Protein AF-A0A8T8HYK8-F1 (afdb_monomer)

Mean predicted aligned error: 5.18 Å

Foldseek 3Di:
DPDPVVVVVVVVVQQEWEWEAEVPAIDTDQEGEAAKHKYKWEYPDQLWGQKWKKDFDPPADPVNLLVLCLLCLDPDPVSNVSSLLCNQVGIFTQKGKGAGHVQIKMKIGGGDFDKMKIWTSSCSNVVPPDTYMGIYGYDDDHDDDDDDFQKEWEWEQDVPPGTDIDIDGDHFAQTKYKYAYAYPSGWDWFWAFFFDQPDDPVNQVVLVVVCPPVNDHDPDDDRGPDPDIIIMGTGHHGHMMIMNTRDDPHD

Radius of gyration: 18.68 Å; Cα contacts (8 Å, |Δi|>4): 593; chains: 1; bounding box: 62×42×44 Å

Nearest PDB structures (foldseek):
  1ov8-assembly1_A  TM=5.605E-01  e=3.471E-04  Chloroflexus aurantiacus
  4bxs-assembly1_V  TM=2.497E-01  e=7.154E-04  Pseudonaja textilis
  8ty1-assembly1_A  TM=2.427E-01  e=7.154E-04  Sus scrofa
  9bd5-assembly1_B  TM=2.314E-01  e=6.736E-04  Bacillus paralicheniformis ATCC 9945a
  2rdh-assembly1_A  TM=2.062E-01  e=2.303E+00  Staphylococcus aureus

pLDDT: mean 92.0, std 11.09, range [45.81, 98.81]

Solvent-accessible surface area (backbone atoms only — not comparable to full-atom values): 13287 Å² total; per-residue (Å²): 142,84,66,66,68,62,52,54,54,54,56,53,55,57,31,48,43,60,33,37,32,41,85,90,40,53,49,58,70,58,61,42,55,12,15,38,30,37,37,42,37,32,20,76,26,87,75,40,21,34,41,31,38,33,34,64,37,93,93,52,49,70,67,60,50,51,60,30,51,44,24,62,68,48,90,47,68,68,46,24,54,52,13,53,52,45,43,63,73,40,35,45,36,52,11,33,27,26,26,37,63,92,34,51,20,29,28,36,40,80,40,65,62,46,67,32,38,39,31,37,55,38,28,49,75,71,65,46,92,72,52,38,56,43,67,34,41,27,35,74,71,71,45,73,73,78,77,81,50,45,11,37,42,34,39,31,67,40,91,98,70,43,81,43,77,46,80,43,80,54,74,44,58,79,40,36,33,28,41,35,27,65,27,81,96,44,68,49,63,48,80,46,62,45,42,30,93,84,63,45,73,66,56,52,50,60,55,59,60,59,29,68,93,78,75,51,79,65,90,62,85,70,71,44,64,47,98,71,64,34,25,36,38,49,20,24,51,77,34,60,32,38,26,28,36,56,51,70,83,80,83

Structure (mmCIF, N/CA/C/O backbone):
data_AF-A0A8T8HYK8-F1
#
_entry.id   AF-A0A8T8HYK8-F1
#
loop_
_atom_site.group_PDB
_atom_site.id
_atom_site.type_symbol
_atom_site.label_atom_id
_atom_site.label_alt_id
_atom_site.label_comp_id
_atom_site.label_asym_id
_atom_site.label_entity_id
_atom_site.label_seq_id
_atom_site.pdbx_PDB_ins_code
_atom_site.Cartn_x
_atom_site.Cartn_y
_atom_site.Cartn_z
_atom_site.occupancy
_atom_site.B_iso_or_equiv
_atom_site.auth_seq_id
_atom_site.auth_comp_id
_atom_site.auth_asym_id
_atom_site.auth_atom_id
_atom_site.pdbx_PDB_model_num
ATOM 1 N N . MET A 1 1 ? -37.884 15.448 -13.418 1.00 47.34 1 MET A N 1
ATOM 2 C CA . MET A 1 1 ? -36.558 14.841 -13.660 1.00 47.34 1 MET A CA 1
ATOM 3 C C . MET A 1 1 ? -35.493 15.766 -13.073 1.00 47.34 1 MET A C 1
ATOM 5 O O . MET A 1 1 ? -35.108 16.689 -13.764 1.00 47.34 1 MET A O 1
ATOM 9 N N . SER A 1 2 ? -35.117 15.622 -11.792 1.00 53.56 2 SER A N 1
ATOM 10 C CA . SER A 1 2 ? -33.970 16.347 -11.180 1.00 53.56 2 SER A CA 1
ATOM 11 C C . SER A 1 2 ? -33.616 15.850 -9.757 1.00 53.56 2 SER A C 1
ATOM 13 O O . SER A 1 2 ? -33.128 16.623 -8.942 1.00 53.56 2 SER A O 1
ATOM 15 N N . ALA A 1 3 ? -33.912 14.588 -9.419 1.00 47.41 3 ALA A N 1
ATOM 16 C CA . ALA A 1 3 ? -33.644 14.024 -8.082 1.00 47.41 3 ALA A CA 1
ATOM 17 C C . ALA A 1 3 ? -32.651 12.843 -8.098 1.00 47.41 3 ALA A C 1
ATOM 19 O O . ALA A 1 3 ? -32.174 12.432 -7.048 1.00 47.41 3 ALA A O 1
ATOM 20 N N . ALA A 1 4 ? -32.334 12.296 -9.280 1.00 45.81 4 ALA A N 1
ATOM 21 C CA . ALA A 1 4 ? -31.384 11.191 -9.419 1.00 45.81 4 ALA A CA 1
ATOM 22 C C . ALA A 1 4 ? -29.924 11.678 -9.359 1.00 45.81 4 ALA A C 1
ATOM 24 O O . ALA A 1 4 ? -29.101 11.059 -8.696 1.00 45.81 4 ALA A O 1
ATOM 25 N N . THR A 1 5 ? -29.632 12.838 -9.957 1.00 48.19 5 THR A N 1
ATOM 26 C CA . THR A 1 5 ? -28.277 13.405 -10.030 1.00 48.19 5 THR A CA 1
ATOM 27 C C . THR A 1 5 ? -27.735 13.816 -8.658 1.00 48.19 5 THR A C 1
ATOM 29 O O . THR A 1 5 ? -26.575 13.564 -8.358 1.00 48.19 5 THR A O 1
ATOM 32 N N . SER A 1 6 ? -28.584 14.364 -7.781 1.00 51.12 6 SER A N 1
ATOM 33 C CA . SER A 1 6 ? -28.169 14.781 -6.436 1.00 51.12 6 SER A CA 1
ATOM 34 C C . SER A 1 6 ? -27.900 13.601 -5.503 1.00 51.12 6 SER A C 1
ATOM 36 O O . SER A 1 6 ? -27.037 13.703 -4.647 1.00 51.12 6 SER A O 1
ATOM 38 N N . ALA A 1 7 ? -28.613 12.479 -5.657 1.00 49.31 7 ALA A N 1
ATOM 39 C CA . ALA A 1 7 ? -28.425 11.296 -4.817 1.00 49.31 7 ALA A CA 1
ATOM 40 C C . ALA A 1 7 ? -27.180 10.483 -5.216 1.00 49.31 7 ALA A C 1
ATOM 42 O O . ALA A 1 7 ? -26.518 9.926 -4.345 1.00 49.31 7 ALA A O 1
ATOM 43 N N . GLU A 1 8 ? -26.831 10.424 -6.506 1.00 46.53 8 GLU A N 1
ATOM 44 C CA . GLU A 1 8 ? -25.581 9.795 -6.960 1.00 46.53 8 GLU A CA 1
AT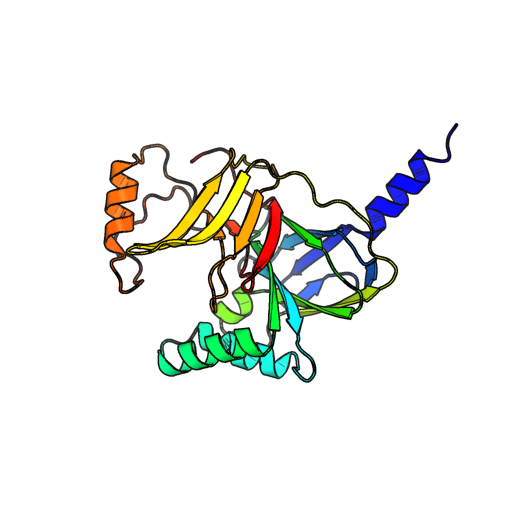OM 45 C C . GLU A 1 8 ? -24.339 10.605 -6.558 1.00 46.53 8 GLU A C 1
ATOM 47 O O . GLU A 1 8 ? -23.348 10.011 -6.129 1.00 46.53 8 GLU A O 1
ATOM 52 N N . GLU A 1 9 ? -24.401 11.941 -6.609 1.00 45.84 9 GLU A N 1
ATOM 53 C CA . GLU A 1 9 ? -23.316 12.814 -6.137 1.00 45.84 9 GLU A CA 1
ATOM 54 C C . GLU A 1 9 ? -23.121 12.739 -4.611 1.00 45.84 9 GLU A C 1
ATOM 56 O O . GLU A 1 9 ? -21.979 12.646 -4.150 1.00 45.84 9 GLU A O 1
ATOM 61 N N . ASP A 1 10 ? -24.207 12.682 -3.829 1.00 50.53 10 ASP A N 1
ATOM 62 C CA . ASP A 1 10 ? -24.148 12.522 -2.365 1.00 50.53 10 ASP A CA 1
ATOM 63 C C . ASP A 1 10 ? -23.565 11.148 -1.976 1.00 50.53 10 ASP A C 1
ATOM 65 O O . ASP A 1 10 ? -22.688 11.035 -1.117 1.00 50.53 10 ASP A O 1
ATOM 69 N N . VAL A 1 11 ? -23.965 10.081 -2.682 1.00 51.69 11 VAL A N 1
ATOM 70 C CA . VAL A 1 11 ? -23.458 8.716 -2.449 1.00 51.69 11 VAL A CA 1
ATOM 71 C C . VAL A 1 11 ? -21.985 8.567 -2.848 1.00 51.69 11 VAL A C 1
ATOM 73 O O . VAL A 1 11 ? -21.247 7.836 -2.177 1.00 51.69 11 VAL A O 1
ATOM 76 N N . ALA A 1 12 ? -21.535 9.253 -3.904 1.00 54.78 12 ALA A N 1
ATOM 77 C CA . ALA A 1 12 ? -20.132 9.274 -4.318 1.00 54.78 12 ALA A CA 1
ATOM 78 C C . ALA A 1 12 ? -19.235 10.021 -3.310 1.00 54.78 12 ALA A C 1
ATOM 80 O O . ALA A 1 12 ? -18.104 9.590 -3.052 1.00 54.78 12 ALA A O 1
ATOM 81 N N . HIS A 1 13 ? -19.748 11.087 -2.683 1.00 57.56 13 HIS A N 1
ATOM 82 C CA . HIS A 1 13 ? -19.021 11.858 -1.669 1.00 57.56 13 HIS A CA 1
ATOM 83 C C . HIS A 1 13 ? -18.738 11.054 -0.391 1.00 57.56 13 HIS A C 1
ATOM 85 O O . HIS A 1 13 ? -17.671 11.197 0.199 1.00 57.56 13 HIS A O 1
ATOM 91 N N . TRP A 1 14 ? -19.630 10.149 0.026 1.00 64.38 14 TRP A N 1
ATOM 92 C CA . TRP A 1 14 ? -19.459 9.403 1.287 1.00 64.38 14 TRP A CA 1
ATOM 93 C C . TRP A 1 14 ? -18.547 8.174 1.204 1.00 64.38 14 TRP A C 1
ATOM 95 O O . TRP A 1 14 ? -18.326 7.512 2.220 1.00 64.38 14 TRP A O 1
ATOM 105 N N . ARG A 1 15 ? -18.049 7.827 0.012 1.00 82.38 15 ARG A N 1
ATOM 106 C CA . ARG A 1 15 ? -17.152 6.673 -0.212 1.00 82.38 15 ARG A CA 1
ATOM 107 C C . ARG A 1 15 ? -15.762 7.072 -0.681 1.00 82.38 15 ARG A C 1
ATOM 109 O O . ARG A 1 15 ? -14.914 6.204 -0.878 1.00 82.38 15 ARG A O 1
ATOM 116 N N . THR A 1 16 ? -15.537 8.371 -0.827 1.00 93.81 16 THR A N 1
ATOM 117 C CA . THR A 1 16 ? -14.219 8.937 -1.062 1.00 93.81 16 THR A CA 1
ATOM 118 C C . THR A 1 16 ? -13.677 9.452 0.262 1.00 93.81 16 THR A C 1
ATOM 120 O O . THR A 1 16 ? -14.311 10.263 0.928 1.00 93.81 16 THR A O 1
ATOM 123 N N . VAL A 1 17 ? -12.512 8.957 0.658 1.00 96.69 17 VAL A N 1
ATOM 124 C CA . VAL A 1 17 ? -11.843 9.292 1.910 1.00 96.69 17 VAL A CA 1
ATOM 125 C C . VAL A 1 17 ? -10.586 10.089 1.566 1.00 96.69 17 VAL A C 1
ATOM 127 O O . VAL A 1 17 ? -9.595 9.493 1.131 1.00 96.69 17 VAL A O 1
ATOM 130 N N . PRO A 1 18 ? -10.589 11.423 1.720 1.00 97.81 18 PRO A N 1
ATOM 131 C CA . PRO A 1 18 ? -9.369 12.200 1.585 1.00 97.81 18 PRO A CA 1
ATOM 132 C C . PRO A 1 18 ? -8.420 11.854 2.737 1.00 97.81 18 PRO A C 1
ATOM 134 O O . PRO A 1 18 ? -8.800 11.894 3.909 1.00 97.81 18 PRO A O 1
ATOM 137 N N . VAL A 1 19 ? -7.178 11.527 2.393 1.00 98.44 19 VAL A N 1
ATOM 138 C CA . VAL A 1 19 ? -6.092 11.263 3.335 1.00 98.44 19 VAL A CA 1
ATOM 139 C C . VAL A 1 19 ? -4.936 12.199 3.021 1.00 98.44 19 VAL A C 1
ATOM 141 O O . VAL A 1 19 ? -4.417 12.229 1.903 1.00 98.44 19 VAL A O 1
ATOM 144 N N . ARG A 1 20 ? -4.518 12.981 4.014 1.00 98.25 20 ARG A N 1
ATOM 145 C CA . ARG A 1 20 ? -3.380 13.896 3.880 1.00 98.25 20 ARG A CA 1
ATOM 146 C C . ARG A 1 20 ? -2.308 13.523 4.886 1.00 98.25 20 ARG A C 1
ATOM 148 O O . ARG A 1 20 ? -2.541 13.648 6.085 1.00 98.25 20 ARG A O 1
ATOM 155 N N . SER A 1 21 ? -1.145 13.105 4.398 1.00 97.56 21 SER A N 1
ATOM 156 C CA . SER A 1 21 ? 0.050 12.970 5.229 1.00 97.56 21 SER A CA 1
ATOM 157 C C . SER A 1 21 ? 0.727 14.328 5.361 1.00 97.56 21 SER A C 1
ATOM 159 O O . SER A 1 21 ? 1.088 14.974 4.376 1.00 97.56 21 SER A O 1
ATOM 161 N N . ILE A 1 22 ? 0.829 14.805 6.594 1.00 96.94 22 ILE A N 1
ATOM 162 C CA . ILE A 1 22 ? 1.504 16.052 6.947 1.00 96.94 22 ILE A CA 1
ATOM 163 C C . ILE A 1 22 ? 2.611 15.729 7.956 1.00 96.94 22 ILE A C 1
ATOM 165 O O . ILE A 1 22 ? 2.598 14.639 8.535 1.00 96.94 22 ILE A O 1
ATOM 169 N N . PRO A 1 23 ? 3.568 16.638 8.208 1.00 95.56 23 PRO A N 1
ATOM 170 C CA . PRO A 1 23 ? 4.599 16.389 9.207 1.00 95.56 23 PRO A CA 1
ATOM 171 C C . PRO A 1 23 ? 3.985 16.002 10.561 1.00 95.56 23 PRO A C 1
ATOM 173 O O . PRO A 1 23 ? 3.278 16.793 11.182 1.00 95.56 23 PRO A O 1
ATOM 176 N N . GLY A 1 24 ? 4.247 14.770 11.001 1.00 92.94 24 GLY A N 1
ATOM 177 C CA . GLY A 1 24 ? 3.807 14.252 12.298 1.00 92.94 24 GLY A CA 1
ATOM 178 C C . GLY A 1 24 ? 2.336 13.829 12.416 1.00 92.94 24 GLY A C 1
ATOM 179 O O . GLY A 1 24 ? 1.967 13.360 13.489 1.00 92.94 24 GLY A O 1
ATOM 180 N N . ASP A 1 25 ? 1.504 13.926 11.368 1.00 96.44 25 ASP A N 1
ATOM 181 C CA . ASP A 1 25 ? 0.108 13.456 11.430 1.00 96.44 25 ASP A CA 1
ATOM 182 C C . ASP A 1 25 ? -0.437 12.907 10.094 1.00 96.44 25 ASP A C 1
ATOM 184 O O . ASP A 1 25 ? 0.064 13.208 9.010 1.00 96.44 25 ASP A O 1
ATOM 188 N N . LEU A 1 26 ? -1.510 12.116 10.181 1.00 97.31 26 LEU A N 1
ATOM 189 C CA . LEU A 1 26 ? -2.376 11.744 9.058 1.00 97.31 26 LEU A CA 1
ATOM 190 C C . LEU A 1 26 ? -3.751 12.383 9.262 1.00 97.31 26 LEU A C 1
ATOM 192 O O . LEU A 1 26 ? -4.457 12.053 10.208 1.00 97.31 26 LEU A O 1
ATOM 196 N N . ILE A 1 27 ? -4.183 13.256 8.358 1.00 98.06 27 ILE A N 1
ATOM 197 C CA . ILE A 1 27 ? -5.537 13.819 8.398 1.00 98.06 27 ILE A CA 1
ATOM 198 C C . ILE A 1 27 ? -6.460 12.919 7.580 1.00 98.06 27 ILE A C 1
ATOM 200 O O . ILE A 1 27 ? -6.264 12.765 6.375 1.00 98.06 27 ILE A O 1
ATOM 204 N N . VAL A 1 28 ? -7.478 12.356 8.231 1.00 96.94 28 VAL A N 1
ATOM 205 C CA . VAL A 1 28 ? -8.523 11.537 7.606 1.00 96.94 28 VAL A CA 1
ATOM 206 C C . VAL A 1 28 ? -9.813 11.622 8.423 1.00 96.94 28 VAL A C 1
ATOM 208 O O . VAL A 1 28 ? -9.778 11.825 9.638 1.00 96.94 28 VAL A O 1
ATOM 211 N N . GLN A 1 29 ? -10.965 11.481 7.766 1.00 95.31 29 GLN A N 1
ATOM 212 C CA . GLN A 1 29 ? -12.248 11.367 8.460 1.00 95.31 29 GLN A CA 1
ATOM 213 C C . GLN A 1 29 ? -12.311 10.081 9.309 1.00 95.31 29 GLN A C 1
ATOM 215 O O . GLN A 1 29 ? -11.806 9.040 8.892 1.00 95.31 29 GLN A O 1
ATOM 220 N N . PRO A 1 30 ? -12.973 10.099 10.477 1.00 95.62 30 PRO A N 1
ATOM 221 C CA . PRO A 1 30 ? -12.939 8.966 11.404 1.00 95.62 30 PRO A CA 1
ATOM 222 C C . PRO A 1 30 ? -13.822 7.785 10.973 1.00 95.62 30 PRO A C 1
ATOM 224 O O . PRO A 1 30 ? -13.712 6.698 11.539 1.00 95.62 30 PRO A O 1
ATOM 227 N N . SER A 1 31 ? -14.729 7.976 10.006 1.00 96.50 31 SER A N 1
ATOM 228 C CA . SER A 1 31 ? -15.655 6.923 9.588 1.00 96.50 31 SER A CA 1
ATOM 229 C C . SER A 1 31 ? -16.043 6.975 8.112 1.00 96.50 31 SER A C 1
ATOM 231 O O . SER A 1 31 ? -15.982 8.021 7.464 1.00 96.50 31 SER A O 1
ATOM 233 N N . VAL A 1 32 ? -16.444 5.820 7.581 1.00 96.31 32 VAL A N 1
ATOM 234 C CA . VAL A 1 32 ? -16.911 5.643 6.201 1.00 96.31 32 VAL A CA 1
ATOM 235 C C . VAL A 1 32 ? -17.950 4.518 6.124 1.00 96.31 32 VAL A C 1
ATOM 237 O O . VAL A 1 32 ? -18.076 3.687 7.031 1.00 96.31 32 VAL A O 1
ATOM 240 N N . ARG A 1 33 ? -18.730 4.482 5.041 1.00 95.62 33 ARG A N 1
ATOM 241 C CA . ARG A 1 33 ? -19.633 3.361 4.753 1.00 95.62 33 ARG A CA 1
ATOM 242 C C . ARG A 1 33 ? -18.866 2.145 4.224 1.00 95.62 33 ARG A C 1
ATOM 244 O O . ARG A 1 33 ? -17.857 2.291 3.543 1.00 95.62 33 ARG A O 1
ATOM 251 N N . ALA A 1 34 ? -19.374 0.951 4.517 1.00 96.50 34 ALA A N 1
ATOM 252 C CA . ALA A 1 34 ? -18.849 -0.304 3.988 1.00 96.50 34 ALA A CA 1
ATOM 253 C C . ALA A 1 34 ? -19.037 -0.433 2.462 1.00 96.50 34 ALA A C 1
ATOM 255 O O . ALA A 1 34 ? -19.947 0.156 1.875 1.00 96.50 34 ALA A O 1
ATOM 256 N N . GLY A 1 35 ? -18.210 -1.272 1.832 1.00 96.50 35 GLY A N 1
ATOM 257 C CA . GLY A 1 35 ? -18.191 -1.535 0.392 1.00 96.50 35 GLY A CA 1
ATOM 258 C C . GLY A 1 35 ? -16.921 -1.028 -0.291 1.00 96.50 35 GLY A C 1
ATOM 259 O O . GLY A 1 35 ? -15.865 -1.013 0.335 1.00 96.50 35 GLY A O 1
ATOM 260 N N . ALA A 1 36 ? -16.995 -0.655 -1.571 1.00 97.00 36 ALA A N 1
ATOM 261 C CA . ALA A 1 36 ? -15.835 -0.141 -2.303 1.00 97.00 36 ALA A CA 1
ATOM 262 C C . ALA A 1 36 ? -15.545 1.310 -1.881 1.00 97.00 36 ALA A C 1
ATOM 264 O O . ALA A 1 36 ? -16.323 2.214 -2.194 1.00 97.00 36 ALA A O 1
ATOM 265 N N . VAL A 1 37 ? -14.443 1.513 -1.157 1.00 97.94 37 VAL A N 1
ATOM 266 C CA . VAL A 1 37 ? -14.012 2.809 -0.618 1.00 97.94 37 VAL A CA 1
ATOM 267 C C . VAL A 1 37 ? -12.769 3.281 -1.357 1.00 97.94 37 VAL A C 1
ATOM 269 O O . VAL A 1 37 ? -11.783 2.547 -1.430 1.00 97.94 37 VAL A O 1
ATOM 272 N N . THR A 1 38 ? -12.812 4.509 -1.869 1.00 98.06 38 THR A N 1
ATOM 273 C CA . THR A 1 38 ? -11.695 5.171 -2.550 1.00 98.06 38 THR A CA 1
ATOM 274 C C . THR A 1 38 ? -10.961 6.074 -1.572 1.00 98.06 38 THR A C 1
ATOM 276 O O . THR A 1 38 ? -11.525 7.035 -1.065 1.00 98.06 38 THR A O 1
ATOM 279 N N . PHE A 1 39 ? -9.683 5.821 -1.345 1.00 98.50 39 PHE A N 1
ATOM 280 C CA . PHE A 1 39 ? -8.793 6.680 -0.579 1.00 98.50 39 PHE A CA 1
ATOM 281 C C . PHE A 1 39 ? -8.037 7.599 -1.534 1.00 98.50 39 PHE A C 1
ATOM 283 O O . PHE A 1 39 ? -7.354 7.123 -2.441 1.00 98.50 39 PHE A O 1
ATOM 290 N N . GLN A 1 40 ? -8.160 8.910 -1.338 1.00 98.31 40 GLN A N 1
ATOM 291 C CA . GLN A 1 40 ? -7.410 9.924 -2.081 1.00 98.31 40 GLN A CA 1
ATOM 292 C C . GLN A 1 40 ? -6.244 10.396 -1.224 1.00 98.31 40 GLN A C 1
ATOM 294 O O . GLN A 1 40 ? -6.438 11.151 -0.275 1.00 98.31 40 GLN A O 1
ATOM 299 N N . VAL A 1 41 ? -5.042 9.922 -1.536 1.00 98.56 41 VAL A N 1
ATOM 300 C CA . VAL A 1 41 ? -3.846 10.141 -0.724 1.00 98.56 41 VAL A CA 1
ATOM 301 C C . VAL A 1 41 ? -3.020 11.280 -1.308 1.00 98.56 41 VAL A C 1
ATOM 303 O O . VAL A 1 41 ? -2.762 11.346 -2.509 1.00 98.56 41 VAL A O 1
ATOM 306 N N . SER A 1 42 ? -2.580 12.180 -0.440 1.00 98.25 42 SER A N 1
ATOM 307 C CA . SER A 1 42 ? -1.621 13.233 -0.766 1.00 98.25 42 SER A CA 1
ATOM 308 C C . SER A 1 42 ? -0.684 13.465 0.412 1.00 98.25 42 SER A C 1
ATOM 310 O O . SER A 1 42 ? -1.014 13.125 1.551 1.00 98.25 42 SER A O 1
ATOM 312 N N . THR A 1 43 ? 0.472 14.070 0.153 1.00 97.94 43 THR A N 1
ATOM 313 C CA . THR A 1 43 ? 1.435 14.420 1.196 1.00 97.94 43 THR A CA 1
ATOM 314 C C . THR A 1 43 ? 1.997 15.827 1.005 1.00 97.94 43 THR A C 1
ATOM 316 O O . THR A 1 43 ? 2.169 16.291 -0.124 1.00 97.94 43 THR A O 1
ATOM 319 N N . THR A 1 44 ? 2.289 16.507 2.114 1.00 97.69 44 THR A N 1
ATOM 320 C CA . THR A 1 44 ? 3.124 17.724 2.145 1.00 97.69 44 THR A CA 1
ATOM 321 C C . THR A 1 44 ? 4.486 17.486 2.799 1.00 97.69 44 THR A C 1
ATOM 323 O O . THR A 1 44 ? 5.272 18.419 2.925 1.00 97.69 44 THR A O 1
ATOM 326 N N . ASP A 1 45 ? 4.756 16.265 3.258 1.00 96.00 45 ASP A N 1
ATOM 327 C CA . ASP A 1 45 ? 6.001 15.868 3.910 1.00 96.00 45 ASP A CA 1
ATOM 328 C C . ASP A 1 45 ? 6.786 14.926 2.991 1.00 96.00 45 ASP A C 1
ATOM 330 O O . ASP A 1 45 ? 6.333 13.817 2.696 1.00 96.00 45 ASP A O 1
ATOM 334 N N . ALA A 1 46 ? 7.973 15.374 2.571 1.00 94.19 46 ALA A N 1
ATOM 335 C CA . ALA A 1 46 ? 8.874 14.650 1.674 1.00 94.19 46 ALA A CA 1
ATOM 336 C C . ALA A 1 46 ? 9.414 13.334 2.266 1.00 94.19 46 ALA A C 1
ATOM 338 O O . ALA A 1 46 ? 9.950 12.511 1.534 1.00 94.19 46 ALA A O 1
ATOM 339 N N . ARG A 1 47 ? 9.275 13.112 3.579 1.00 93.00 47 ARG A N 1
ATOM 340 C CA . 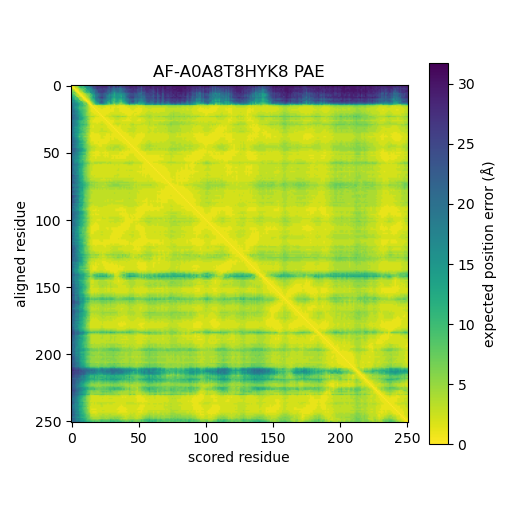ARG A 1 47 ? 9.641 11.853 4.250 1.00 93.00 47 ARG A CA 1
ATOM 341 C C . ARG A 1 47 ? 8.452 10.912 4.448 1.00 93.00 47 ARG A C 1
ATOM 343 O O . ARG A 1 47 ? 8.498 10.037 5.308 1.00 93.00 47 ARG A O 1
ATOM 350 N N . SER A 1 48 ? 7.374 11.107 3.696 1.00 94.62 48 SER A N 1
ATOM 351 C CA . SER A 1 48 ? 6.108 10.408 3.902 1.00 94.62 48 SER A CA 1
ATOM 352 C C . SER A 1 48 ? 5.318 10.246 2.608 1.00 94.62 48 SER A C 1
ATOM 354 O O . SER A 1 48 ? 5.802 10.595 1.535 1.00 94.62 48 SER A O 1
ATOM 356 N N . GLY A 1 49 ? 4.084 9.755 2.709 1.00 94.56 49 GLY A N 1
ATOM 357 C CA . GLY A 1 49 ? 3.178 9.613 1.572 1.00 94.56 49 GLY A CA 1
ATOM 358 C C . GLY A 1 49 ? 2.995 8.169 1.134 1.00 94.56 49 GLY A C 1
ATOM 359 O O . GLY A 1 49 ? 2.343 7.927 0.121 1.00 94.56 49 GLY A O 1
ATOM 360 N N . TRP A 1 50 ? 3.531 7.210 1.891 1.00 97.06 50 TRP A N 1
ATOM 361 C CA . TRP A 1 50 ? 3.323 5.783 1.671 1.00 97.06 50 TRP A CA 1
ATOM 362 C C . TRP A 1 50 ? 2.230 5.316 2.628 1.00 97.06 50 TRP A C 1
ATOM 364 O O . TRP A 1 50 ? 2.494 4.671 3.640 1.00 97.06 50 TRP A O 1
ATOM 374 N N . VAL A 1 51 ? 0.986 5.690 2.328 1.00 98.31 51 VAL A N 1
ATOM 375 C CA . VAL A 1 51 ? -0.146 5.436 3.226 1.00 98.31 51 VAL A CA 1
ATOM 376 C C . VAL A 1 51 ? -0.754 4.066 2.954 1.00 98.31 51 VAL A C 1
ATOM 378 O O . VAL A 1 51 ? -1.336 3.833 1.890 1.00 98.31 51 VAL A O 1
ATOM 381 N N . GLY A 1 52 ? -0.625 3.176 3.937 1.00 98.12 52 GLY A N 1
ATOM 382 C CA . GLY A 1 52 ? -1.168 1.821 3.930 1.00 98.12 52 GLY A CA 1
ATOM 383 C C . GLY A 1 52 ? -2.434 1.685 4.767 1.00 98.12 52 GLY A C 1
ATOM 384 O O . GLY A 1 52 ? -2.695 2.488 5.662 1.00 98.12 52 GLY A O 1
ATOM 385 N N . LEU A 1 53 ? -3.209 0.640 4.480 1.00 98.81 53 LEU A N 1
ATOM 386 C CA . LEU A 1 53 ? -4.402 0.247 5.220 1.00 98.81 53 LEU A CA 1
ATOM 387 C C . LEU A 1 53 ? -4.228 -1.168 5.773 1.00 98.81 53 LEU A C 1
ATOM 389 O O . LEU A 1 53 ? -3.842 -2.093 5.056 1.00 98.81 53 LEU A O 1
ATOM 393 N N . VAL A 1 54 ? -4.575 -1.356 7.042 1.00 98.62 54 VAL A N 1
ATOM 394 C CA . VAL A 1 54 ? -4.521 -2.660 7.704 1.00 98.62 54 VAL A CA 1
ATOM 395 C C . VAL A 1 54 ? -5.787 -2.925 8.510 1.00 98.62 54 VAL A C 1
ATOM 397 O O . VAL A 1 54 ? -6.392 -2.012 9.073 1.00 98.62 54 VAL A O 1
ATOM 400 N N . LYS A 1 55 ? -6.186 -4.195 8.582 1.00 98.75 55 LYS A N 1
ATOM 401 C CA . LYS A 1 55 ? -7.158 -4.687 9.557 1.00 98.75 55 LYS A CA 1
ATOM 402 C C . LYS A 1 55 ? -6.429 -5.522 10.600 1.00 98.75 55 LYS A C 1
ATOM 404 O O . LYS A 1 55 ? -5.888 -6.575 10.271 1.00 98.75 55 LYS A O 1
ATOM 409 N N . LEU A 1 56 ? -6.433 -5.062 11.847 1.00 98.62 56 LEU A N 1
ATOM 410 C CA . LEU A 1 56 ? -5.882 -5.833 12.959 1.00 98.62 56 LEU A CA 1
ATOM 411 C C . LEU A 1 56 ? -6.784 -7.041 13.245 1.00 98.62 56 LEU A C 1
ATOM 413 O O . LEU A 1 56 ? -8.014 -6.924 13.227 1.00 98.62 56 LEU A O 1
ATOM 417 N N . HIS A 1 57 ? -6.189 -8.207 13.491 1.00 98.38 57 HIS A N 1
ATOM 418 C CA . HIS A 1 57 ? -6.935 -9.375 13.941 1.00 98.38 57 HIS A CA 1
ATOM 419 C C . HIS A 1 57 ? -7.395 -9.201 15.392 1.00 98.38 57 HIS A C 1
ATOM 421 O O . HIS A 1 57 ? -6.946 -8.327 16.136 1.00 98.38 57 HIS A O 1
ATOM 427 N N . ARG A 1 58 ? -8.354 -10.032 15.808 1.00 97.19 58 ARG A N 1
ATOM 428 C CA . ARG A 1 58 ? -8.946 -9.939 17.144 1.00 97.19 58 ARG A CA 1
ATOM 429 C C . ARG A 1 58 ? -7.864 -10.071 18.222 1.00 97.19 58 ARG A C 1
ATOM 431 O O . ARG A 1 58 ? -7.166 -11.075 18.270 1.00 97.19 58 ARG A O 1
ATOM 438 N N . GLY A 1 59 ? -7.807 -9.095 19.128 1.00 97.19 59 GLY A N 1
ATOM 439 C CA . GLY A 1 59 ? -6.863 -9.078 20.250 1.00 97.19 59 GLY A CA 1
ATOM 440 C C . GLY A 1 59 ? -5.509 -8.435 19.936 1.00 97.19 59 GLY A C 1
ATOM 441 O O . GLY A 1 59 ? -4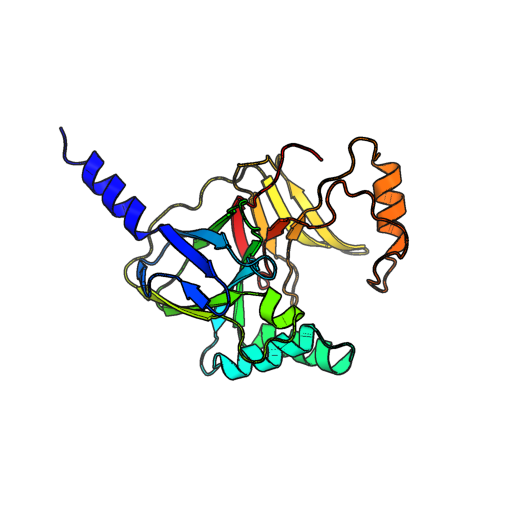.711 -8.267 20.852 1.00 97.19 59 GLY A O 1
ATOM 442 N N . VAL A 1 60 ? -5.266 -8.035 18.686 1.00 98.50 60 VAL A N 1
ATOM 443 C CA . VAL A 1 60 ? -4.055 -7.313 18.281 1.00 98.50 60 VAL A CA 1
ATOM 444 C C . VAL A 1 60 ? -4.266 -5.814 18.468 1.00 98.50 60 VAL A C 1
ATOM 446 O O . VAL A 1 60 ? -5.267 -5.260 18.010 1.00 98.50 60 VAL A O 1
ATOM 449 N N . THR A 1 61 ? -3.315 -5.150 19.128 1.00 97.94 61 THR A N 1
ATOM 450 C CA . THR A 1 61 ? -3.301 -3.687 19.265 1.00 97.94 61 THR A CA 1
ATOM 451 C C . THR A 1 61 ? -2.397 -3.043 18.221 1.00 97.94 61 THR A C 1
ATOM 453 O O . THR A 1 61 ? -1.513 -3.690 17.651 1.00 97.94 61 THR A O 1
ATOM 456 N N . TRP A 1 62 ? -2.588 -1.741 17.997 1.00 97.56 62 TRP A N 1
ATOM 457 C CA . TRP A 1 62 ? -1.697 -0.954 17.149 1.00 97.56 62 TRP A CA 1
ATOM 458 C C . TRP A 1 62 ? -0.244 -1.024 17.628 1.00 97.56 62 TRP A C 1
ATOM 460 O O . TRP A 1 62 ? 0.656 -1.182 16.813 1.00 97.56 62 TRP A O 1
ATOM 470 N N . GLU A 1 63 ? -0.001 -0.955 18.935 1.00 97.69 63 GLU A N 1
ATOM 471 C CA . GLU A 1 63 ? 1.344 -0.985 19.511 1.00 97.69 63 GLU A CA 1
ATOM 472 C C . GLU A 1 63 ? 2.038 -2.314 19.220 1.00 97.69 63 GLU A C 1
ATOM 474 O O . GLU A 1 63 ? 3.184 -2.313 18.772 1.00 97.69 63 GLU A O 1
ATOM 479 N N . SER A 1 64 ? 1.334 -3.437 19.405 1.00 97.44 64 SER A N 1
ATOM 480 C CA . SER A 1 64 ? 1.898 -4.755 19.110 1.00 97.44 64 SER A CA 1
ATOM 481 C C . SER A 1 64 ? 2.173 -4.925 17.616 1.00 97.44 64 SER A C 1
ATOM 483 O O . SER A 1 64 ? 3.238 -5.421 17.249 1.00 97.44 64 SER A O 1
ATOM 485 N N . PHE A 1 65 ? 1.250 -4.485 16.753 1.00 97.56 65 PHE A N 1
ATOM 486 C CA . PHE A 1 65 ? 1.477 -4.472 15.310 1.00 97.56 65 PHE A CA 1
ATOM 487 C C . PHE A 1 65 ? 2.687 -3.604 14.946 1.00 97.56 65 PHE A C 1
ATOM 489 O O . PHE A 1 65 ? 3.586 -4.079 14.261 1.00 97.56 65 PHE A O 1
ATOM 496 N N . ARG A 1 66 ? 2.752 -2.362 15.440 1.00 97.12 66 ARG A N 1
ATOM 497 C CA . ARG A 1 66 ? 3.845 -1.412 15.196 1.00 97.12 66 ARG A CA 1
ATOM 498 C C . ARG A 1 66 ? 5.194 -2.018 15.573 1.00 97.12 66 ARG A C 1
ATOM 500 O O . ARG A 1 66 ? 6.150 -1.924 14.805 1.00 97.12 66 ARG A O 1
ATOM 507 N N . ASP A 1 67 ? 5.281 -2.627 16.748 1.00 96.31 67 ASP A N 1
ATOM 508 C CA . ASP A 1 67 ? 6.537 -3.181 17.246 1.00 96.31 67 ASP A CA 1
ATOM 509 C C . ASP A 1 67 ? 6.976 -4.409 16.436 1.00 96.31 67 ASP A C 1
ATOM 511 O O . ASP A 1 67 ? 8.165 -4.556 16.155 1.00 96.31 67 ASP A O 1
ATOM 515 N N . ASN A 1 68 ? 6.035 -5.239 15.971 1.00 96.56 68 ASN A N 1
ATOM 516 C CA . ASN A 1 68 ? 6.331 -6.342 15.053 1.00 96.56 68 ASN A CA 1
ATOM 517 C C . ASN A 1 68 ? 6.708 -5.848 13.648 1.00 96.56 68 ASN A C 1
ATOM 519 O O . ASN A 1 68 ? 7.664 -6.347 13.059 1.00 96.56 68 ASN A O 1
ATOM 523 N N . TYR A 1 69 ? 6.023 -4.826 13.136 1.00 95.75 69 TYR A N 1
ATOM 524 C CA . TYR A 1 69 ? 6.275 -4.257 11.814 1.00 95.75 69 TYR A CA 1
ATOM 525 C C . TYR A 1 69 ? 7.647 -3.581 11.718 1.00 95.75 69 TYR A C 1
ATOM 527 O O . TYR A 1 69 ? 8.330 -3.705 10.708 1.00 95.75 69 TYR A O 1
ATOM 535 N N . ARG A 1 70 ? 8.117 -2.930 12.790 1.00 95.25 70 ARG A N 1
ATOM 536 C CA . ARG A 1 70 ? 9.473 -2.350 12.851 1.00 95.25 70 ARG A CA 1
ATOM 537 C C . ARG A 1 70 ? 10.585 -3.358 12.619 1.00 95.25 70 ARG A C 1
ATOM 539 O O . ARG A 1 70 ? 11.620 -2.996 12.069 1.00 95.25 70 ARG A O 1
ATOM 546 N N . LYS A 1 71 ? 10.385 -4.608 13.033 1.00 94.62 71 LYS A N 1
ATOM 547 C CA . LYS A 1 71 ? 11.394 -5.656 12.860 1.00 94.62 71 LYS A CA 1
ATOM 548 C C . LYS A 1 71 ? 11.686 -5.930 11.382 1.00 94.62 71 LYS A C 1
ATOM 550 O O . LYS A 1 71 ? 12.785 -6.366 11.068 1.00 94.62 71 LYS A O 1
ATOM 555 N N . LEU A 1 72 ? 10.752 -5.602 10.482 1.00 91.62 72 LEU A N 1
ATOM 556 C CA . LEU A 1 72 ? 10.944 -5.703 9.033 1.00 91.62 72 LEU A CA 1
ATOM 557 C C . LEU A 1 72 ? 12.010 -4.735 8.494 1.00 91.62 72 LEU A C 1
ATOM 559 O O . LEU A 1 72 ? 12.550 -4.974 7.423 1.00 91.62 72 LEU A O 1
ATOM 563 N N . ALA A 1 73 ? 12.322 -3.663 9.229 1.00 89.81 73 ALA A N 1
ATOM 564 C CA . ALA A 1 73 ? 13.387 -2.714 8.896 1.00 89.81 73 ALA A CA 1
ATOM 565 C C . ALA A 1 73 ? 14.710 -3.008 9.636 1.00 89.81 73 ALA A C 1
ATOM 567 O O . ALA A 1 73 ? 15.634 -2.196 9.593 1.00 89.81 73 ALA A O 1
ATOM 568 N N . SER A 1 74 ? 14.798 -4.132 10.358 1.00 90.19 74 SER A N 1
ATOM 569 C CA . SER A 1 74 ? 16.011 -4.548 11.070 1.00 90.19 74 SER A CA 1
ATOM 570 C C . SER A 1 74 ? 17.090 -5.034 10.101 1.00 90.19 74 SER A C 1
ATOM 572 O O . SER A 1 74 ? 16.786 -5.526 9.022 1.00 90.19 74 SER A O 1
ATOM 574 N N . THR A 1 75 ? 18.356 -4.961 10.509 1.00 89.44 75 THR A N 1
ATOM 575 C CA . THR A 1 75 ? 19.469 -5.645 9.828 1.00 89.44 75 THR A CA 1
ATOM 576 C C . THR A 1 75 ? 19.728 -7.051 10.376 1.00 89.44 75 THR A C 1
ATOM 578 O O . THR A 1 75 ? 20.551 -7.775 9.827 1.00 89.44 75 THR A O 1
ATOM 581 N N . ASP A 1 76 ? 19.044 -7.447 11.455 1.00 93.38 76 ASP A N 1
ATOM 582 C CA . ASP A 1 76 ? 19.096 -8.800 12.014 1.00 93.38 76 ASP A CA 1
ATOM 583 C C . ASP A 1 76 ? 18.092 -9.725 11.294 1.00 93.38 76 ASP A C 1
ATOM 585 O O . ASP A 1 76 ? 16.877 -9.522 11.437 1.00 93.38 76 ASP A O 1
ATOM 589 N N . PRO A 1 77 ? 18.558 -10.770 10.578 1.00 92.00 77 PRO A N 1
ATOM 590 C CA . PRO A 1 77 ? 17.681 -11.716 9.893 1.00 92.00 77 PRO A CA 1
ATOM 591 C C . PRO A 1 77 ? 16.677 -12.410 10.820 1.00 92.00 77 PRO A C 1
ATOM 593 O O . PRO A 1 77 ? 15.544 -12.665 10.412 1.00 92.00 77 PRO A O 1
ATOM 596 N N . ALA A 1 78 ? 17.048 -12.699 12.073 1.00 95.25 78 ALA A N 1
ATOM 597 C CA . ALA A 1 78 ? 16.147 -13.361 13.015 1.00 95.25 78 ALA A CA 1
ATOM 598 C C . ALA A 1 78 ? 14.981 -12.443 13.410 1.00 95.25 78 ALA A C 1
ATOM 600 O O . ALA A 1 78 ? 13.826 -12.880 13.441 1.00 95.25 78 ALA A O 1
ATOM 601 N N . ALA A 1 79 ? 15.267 -11.160 13.652 1.00 95.69 79 ALA A N 1
ATOM 602 C CA . ALA A 1 79 ? 14.244 -10.150 13.883 1.00 95.69 79 ALA A CA 1
ATOM 603 C C . ALA A 1 79 ? 13.324 -9.983 12.665 1.00 95.69 79 ALA A C 1
ATOM 605 O O . ALA A 1 79 ? 12.106 -9.975 12.845 1.00 95.69 79 ALA A O 1
ATOM 606 N N . ILE A 1 80 ? 13.877 -9.908 11.446 1.00 92.81 80 ILE A N 1
ATOM 607 C CA . ILE A 1 80 ? 13.080 -9.805 10.211 1.00 92.81 80 ILE A CA 1
ATOM 608 C C . ILE A 1 80 ? 12.111 -10.987 10.107 1.00 92.81 80 ILE A C 1
ATOM 610 O O . ILE A 1 80 ? 10.910 -10.772 9.960 1.00 92.81 80 ILE A O 1
ATOM 614 N N . LEU A 1 81 ? 12.599 -12.223 10.259 1.00 92.50 81 LEU A N 1
ATOM 615 C CA . LEU A 1 81 ? 11.774 -13.432 10.166 1.00 92.50 81 LEU A CA 1
ATOM 616 C C . LEU A 1 81 ? 10.666 -13.479 11.230 1.00 92.50 81 LEU A C 1
ATOM 618 O O . LEU A 1 81 ? 9.526 -13.838 10.921 1.00 92.50 81 LEU A O 1
ATOM 622 N N . ASP A 1 82 ? 10.969 -13.110 12.480 1.00 95.88 82 ASP A N 1
ATOM 623 C CA . ASP A 1 82 ? 9.949 -13.005 13.529 1.00 95.88 82 ASP A CA 1
ATOM 624 C C . ASP A 1 82 ? 8.917 -11.921 13.199 1.00 95.88 82 ASP A C 1
ATOM 626 O O . ASP A 1 82 ? 7.718 -12.184 13.278 1.00 95.88 82 ASP A O 1
ATOM 630 N N . GLY A 1 83 ? 9.364 -10.740 12.764 1.00 95.56 83 GLY A N 1
ATOM 631 C CA . GLY A 1 83 ? 8.500 -9.647 12.323 1.00 95.56 83 GLY A CA 1
ATOM 632 C C . GLY A 1 83 ? 7.569 -10.058 11.189 1.00 95.56 83 GLY A C 1
ATOM 633 O O . GLY A 1 83 ? 6.363 -9.849 11.284 1.00 95.56 83 GLY A O 1
ATOM 634 N N . SER A 1 84 ? 8.103 -10.700 10.147 1.00 93.44 84 SER A N 1
ATOM 635 C CA . SER A 1 84 ? 7.329 -11.164 8.994 1.00 93.44 84 SER A CA 1
ATOM 636 C C . SER A 1 84 ? 6.248 -12.153 9.401 1.00 93.44 84 SER A C 1
ATOM 638 O O . SER A 1 84 ? 5.094 -11.972 9.019 1.00 93.44 84 SER A O 1
ATOM 640 N N . ARG A 1 85 ? 6.588 -13.162 10.213 1.00 95.25 85 ARG A N 1
ATOM 641 C CA . ARG A 1 85 ? 5.613 -14.136 10.719 1.00 95.25 85 ARG A CA 1
ATOM 642 C C . ARG A 1 85 ? 4.533 -13.456 11.556 1.00 95.25 85 ARG A C 1
ATOM 644 O O . ARG A 1 85 ? 3.352 -13.648 11.302 1.00 95.25 85 ARG A O 1
ATOM 651 N N . ARG A 1 86 ? 4.932 -12.611 12.510 1.00 96.44 86 ARG A N 1
ATOM 652 C CA . ARG A 1 86 ? 3.993 -11.908 13.392 1.00 96.44 86 ARG A CA 1
ATOM 653 C C . ARG A 1 86 ? 3.054 -10.992 12.624 1.00 96.44 86 ARG A C 1
ATOM 655 O O . ARG A 1 86 ? 1.861 -11.034 12.862 1.00 96.44 86 ARG A O 1
ATOM 662 N N . VAL A 1 87 ? 3.558 -10.205 11.676 1.00 96.12 87 VAL A N 1
ATOM 663 C CA . VAL A 1 87 ? 2.711 -9.336 10.846 1.00 96.12 87 VAL A CA 1
ATOM 664 C C . VAL A 1 87 ? 1.686 -10.158 10.064 1.00 96.12 87 VAL A C 1
ATOM 666 O O . VAL A 1 87 ? 0.532 -9.754 9.979 1.00 96.12 87 VAL A O 1
ATOM 669 N N . GLN A 1 88 ? 2.059 -11.321 9.533 1.00 95.31 88 GLN A N 1
ATOM 670 C CA . GLN A 1 88 ? 1.100 -12.185 8.841 1.00 95.31 88 GLN A CA 1
ATOM 671 C C . GLN A 1 88 ? 0.040 -12.783 9.776 1.00 95.31 88 GLN A C 1
ATOM 673 O O . GLN A 1 88 ? -1.126 -12.870 9.393 1.00 95.31 88 GLN A O 1
ATOM 678 N N . ASP A 1 89 ? 0.431 -13.167 10.992 1.00 96.12 89 ASP A N 1
ATOM 679 C CA . ASP A 1 89 ? -0.477 -13.736 11.992 1.00 96.12 89 ASP A CA 1
ATOM 680 C C . ASP A 1 89 ? -1.412 -12.676 12.602 1.00 96.12 89 ASP A C 1
ATOM 682 O O . ASP A 1 89 ? -2.579 -12.950 12.892 1.00 96.12 89 ASP A O 1
ATOM 686 N N . ASP A 1 90 ? -0.905 -11.459 12.798 1.00 97.62 90 ASP A N 1
ATOM 687 C CA . ASP A 1 90 ? -1.552 -10.410 13.584 1.00 97.62 90 ASP A CA 1
ATOM 688 C C . ASP A 1 90 ? -2.504 -9.544 12.748 1.00 97.62 90 ASP A C 1
ATOM 690 O O . ASP A 1 90 ? -3.424 -8.925 13.295 1.00 97.62 90 ASP A O 1
ATOM 694 N N . VAL A 1 91 ? -2.288 -9.445 11.430 1.00 98.25 91 VAL A N 1
ATOM 695 C CA . VAL A 1 91 ? -3.020 -8.487 10.599 1.00 98.25 91 VAL A CA 1
ATOM 696 C C . VAL A 1 91 ? -3.347 -8.969 9.186 1.00 98.25 91 VAL A C 1
ATOM 698 O O . VAL A 1 91 ? -2.647 -9.773 8.577 1.00 98.25 91 VAL A O 1
ATOM 701 N N . THR A 1 92 ? -4.386 -8.367 8.604 1.00 98.62 92 THR A N 1
ATOM 702 C CA . THR A 1 92 ? -4.610 -8.369 7.156 1.00 98.62 92 THR A CA 1
ATOM 703 C C . THR A 1 92 ? -4.144 -7.037 6.574 1.00 98.62 92 THR A C 1
ATOM 705 O O . THR A 1 92 ? -4.762 -5.997 6.817 1.00 98.62 92 THR A O 1
ATOM 708 N N . LEU A 1 93 ? -3.068 -7.063 5.789 1.00 98.56 93 LEU A N 1
ATOM 709 C CA . LEU A 1 93 ? -2.582 -5.929 5.009 1.00 98.56 93 LEU A CA 1
ATOM 710 C C . LEU A 1 93 ? -3.453 -5.773 3.758 1.00 98.56 93 LEU A C 1
ATOM 712 O O . LEU A 1 93 ? -3.625 -6.716 2.984 1.00 98.56 93 LEU A O 1
ATOM 716 N N . LEU A 1 94 ? -4.020 -4.583 3.573 1.00 98.75 94 LEU A N 1
ATOM 717 C CA . LEU A 1 94 ? -5.026 -4.293 2.546 1.00 98.75 94 LEU A CA 1
ATOM 718 C C . LEU A 1 94 ? -4.498 -3.363 1.451 1.00 98.75 94 LEU A C 1
ATOM 720 O O . LEU A 1 94 ? -5.277 -2.869 0.632 1.00 98.75 94 LEU A O 1
ATOM 724 N N . GLY A 1 95 ? -3.183 -3.155 1.426 1.00 98.38 95 GLY A N 1
ATOM 725 C CA . GLY A 1 95 ? -2.504 -2.352 0.429 1.00 98.38 95 GLY A CA 1
ATOM 726 C C . GLY A 1 95 ? -2.496 -0.883 0.798 1.00 98.38 95 GLY A C 1
ATOM 727 O O . GLY A 1 95 ? -2.508 -0.506 1.968 1.00 98.38 95 GLY A O 1
ATOM 728 N N . GLY A 1 96 ? -2.434 -0.053 -0.228 1.00 98.44 96 GLY A N 1
ATOM 729 C CA . GLY A 1 96 ? -2.250 1.382 -0.117 1.00 98.44 96 GLY A CA 1
ATOM 730 C C . GLY A 1 96 ? -1.538 1.892 -1.355 1.00 98.44 96 GLY A C 1
ATOM 731 O O . GLY A 1 96 ? -1.373 1.155 -2.332 1.00 98.44 96 GLY A O 1
ATOM 732 N N . VAL A 1 97 ? -1.094 3.140 -1.312 1.00 98.25 97 VAL A N 1
ATOM 733 C CA . VAL A 1 97 ? -0.431 3.780 -2.449 1.00 98.25 97 VAL A CA 1
ATOM 734 C C . VAL A 1 97 ? 0.727 4.646 -1.974 1.00 98.25 97 VAL A C 1
ATOM 736 O O . VAL A 1 97 ? 0.675 5.242 -0.896 1.00 98.25 97 VAL A O 1
ATOM 739 N N . GLN A 1 98 ? 1.771 4.710 -2.791 1.00 97.19 98 GLN A N 1
ATOM 740 C CA . GLN A 1 98 ? 2.879 5.638 -2.618 1.00 97.19 98 GLN A CA 1
ATOM 741 C C . GLN A 1 98 ? 2.577 6.943 -3.341 1.00 97.19 98 GLN A C 1
ATOM 743 O O . GLN A 1 98 ? 2.167 6.952 -4.501 1.00 97.19 98 GLN A O 1
ATOM 748 N N . THR A 1 99 ? 2.793 8.047 -2.643 1.00 95.69 99 THR A N 1
ATOM 749 C CA . THR A 1 99 ? 2.593 9.409 -3.134 1.00 95.69 99 THR A CA 1
ATOM 750 C C . THR A 1 99 ? 3.780 10.270 -2.753 1.00 95.69 99 THR A C 1
ATOM 752 O O . THR A 1 99 ? 4.563 9.910 -1.873 1.00 95.69 99 THR A O 1
ATOM 755 N N . LYS A 1 100 ? 3.902 11.415 -3.419 1.00 94.19 100 LYS A N 1
ATOM 756 C CA . LYS A 1 100 ? 4.957 12.399 -3.169 1.00 94.19 100 LYS A CA 1
ATOM 757 C C . LYS A 1 100 ? 4.354 13.793 -3.117 1.00 94.19 100 LYS A C 1
ATOM 759 O O . LYS A 1 100 ? 3.191 14.006 -3.475 1.00 94.19 100 LYS A O 1
ATOM 764 N N . VAL A 1 101 ? 5.151 14.764 -2.681 1.00 95.88 101 VAL A N 1
ATOM 765 C CA . VAL A 1 101 ? 4.731 16.168 -2.672 1.00 95.88 101 VAL A CA 1
ATOM 766 C C . VAL A 1 101 ? 4.380 16.595 -4.099 1.00 95.88 101 VAL A C 1
ATOM 768 O O . VAL A 1 101 ? 5.179 16.449 -5.017 1.00 95.88 101 VAL A O 1
ATOM 771 N N . GLY A 1 102 ? 3.154 17.090 -4.289 1.00 95.81 102 GLY A N 1
ATOM 772 C CA . GLY A 1 102 ? 2.637 17.494 -5.604 1.00 95.81 102 GLY A CA 1
ATOM 773 C C . GLY A 1 102 ? 2.181 16.346 -6.514 1.00 95.81 102 GLY A C 1
ATOM 774 O O . GLY A 1 102 ? 1.682 16.612 -7.602 1.00 95.81 102 GLY A O 1
ATOM 775 N N . GLN A 1 103 ? 2.297 15.091 -6.073 1.00 95.94 103 GLN A N 1
ATOM 776 C CA . GLN A 1 103 ? 1.947 13.900 -6.849 1.00 95.94 103 GLN A CA 1
ATOM 777 C C . GLN A 1 103 ? 1.004 12.992 -6.036 1.00 95.94 103 GLN A C 1
ATOM 779 O O . GLN A 1 103 ? 1.450 12.015 -5.422 1.00 95.94 103 GLN A O 1
ATOM 784 N N . PRO A 1 104 ? -0.297 13.337 -5.957 1.00 97.25 104 PRO A N 1
ATOM 785 C CA . PRO A 1 104 ? -1.278 12.544 -5.227 1.00 97.25 104 PRO A CA 1
ATOM 786 C C . PRO A 1 104 ? -1.590 11.232 -5.952 1.00 97.25 104 PRO A C 1
ATOM 788 O O . PRO A 1 104 ? -1.453 11.122 -7.168 1.00 97.25 104 PRO A O 1
ATOM 791 N N . GLY A 1 105 ? -2.075 10.252 -5.199 1.00 97.62 105 GLY A N 1
ATOM 792 C CA . GLY A 1 105 ? -2.470 8.943 -5.709 1.00 97.62 105 GLY A CA 1
ATOM 793 C C . GLY A 1 105 ? -3.782 8.487 -5.091 1.00 97.62 105 GLY A C 1
ATOM 794 O O . GLY A 1 105 ? -4.283 9.077 -4.132 1.00 97.62 105 GLY A O 1
ATOM 795 N N . THR A 1 106 ? -4.357 7.419 -5.633 1.00 98.44 106 THR A N 1
ATOM 796 C CA . THR A 1 106 ? -5.575 6.823 -5.073 1.00 98.44 106 THR A CA 1
ATOM 797 C C . THR A 1 106 ? -5.436 5.325 -4.900 1.00 98.44 106 THR A C 1
ATOM 799 O O . THR A 1 106 ? -4.724 4.680 -5.666 1.00 98.44 106 THR A O 1
ATOM 802 N N . PHE A 1 107 ? -6.149 4.759 -3.931 1.00 98.62 107 PHE A N 1
ATOM 803 C CA . PHE A 1 107 ? -6.398 3.321 -3.885 1.00 98.62 107 PHE A CA 1
ATOM 804 C C . PHE A 1 107 ? -7.828 3.020 -3.456 1.00 98.62 107 PHE A C 1
ATOM 806 O O . PHE A 1 107 ? -8.448 3.783 -2.725 1.00 98.62 107 PHE A O 1
ATOM 813 N N . VAL A 1 108 ? -8.358 1.902 -3.932 1.00 98.44 108 VAL A N 1
ATOM 814 C CA . VAL A 1 108 ? -9.713 1.427 -3.693 1.00 98.44 108 VAL A CA 1
ATOM 815 C C . VAL A 1 108 ? -9.636 0.076 -3.009 1.00 98.44 108 VAL A C 1
ATOM 817 O O . VAL A 1 108 ? -8.947 -0.831 -3.488 1.00 98.44 108 VAL A O 1
ATOM 820 N N . GLN A 1 109 ? -10.375 -0.062 -1.911 1.00 98.25 109 GLN A N 1
ATOM 821 C CA . GLN A 1 109 ? -10.500 -1.314 -1.176 1.00 98.25 109 GLN A CA 1
ATOM 822 C C . GLN A 1 109 ? -11.967 -1.630 -0.872 1.00 98.25 109 GLN A C 1
ATOM 824 O O . GLN A 1 109 ? -12.759 -0.737 -0.578 1.00 98.25 109 GLN A O 1
ATOM 829 N N . SER A 1 110 ? -12.327 -2.912 -0.935 1.00 97.19 110 SER A N 1
ATOM 830 C CA . SER A 1 110 ? -13.643 -3.397 -0.515 1.00 97.19 110 SER A CA 1
ATOM 831 C C . SER A 1 110 ? -13.634 -3.685 0.984 1.00 97.19 110 SER A C 1
ATOM 833 O O . SER A 1 110 ? -13.023 -4.649 1.438 1.00 97.19 110 SER A O 1
ATOM 835 N N . LEU A 1 111 ? -14.305 -2.841 1.767 1.00 97.94 111 LEU A N 1
ATOM 836 C CA . LEU A 1 111 ? -14.296 -2.899 3.226 1.00 97.94 111 LEU A CA 1
ATOM 837 C C . LEU A 1 111 ? -15.603 -3.467 3.778 1.00 97.94 111 LEU A C 1
ATOM 839 O O . LEU A 1 111 ? -16.703 -3.104 3.360 1.00 97.94 111 LEU A O 1
ATOM 843 N N . ALA A 1 112 ? -15.482 -4.355 4.757 1.00 97.50 112 ALA A N 1
ATOM 844 C CA . ALA A 1 112 ? -16.594 -4.795 5.587 1.00 97.50 112 ALA A CA 1
ATOM 845 C C . ALA A 1 112 ? -16.726 -3.888 6.817 1.00 97.50 112 ALA A C 1
ATOM 847 O O . ALA A 1 112 ? -15.765 -3.202 7.168 1.00 97.50 112 ALA A O 1
ATOM 848 N N . PRO A 1 113 ? -17.883 -3.881 7.499 1.00 97.94 113 PRO A N 1
ATOM 849 C CA . PRO A 1 113 ? -17.996 -3.207 8.783 1.00 97.94 113 PRO A CA 1
ATOM 850 C C . PRO A 1 113 ? -16.907 -3.646 9.775 1.00 97.94 113 PRO A C 1
ATOM 852 O O . PRO A 1 113 ? -16.567 -4.829 9.869 1.00 97.94 113 PRO A O 1
ATOM 855 N N . GLY A 1 114 ? -16.366 -2.688 10.522 1.00 98.00 114 GLY A N 1
ATOM 856 C CA . GLY A 1 114 ? -15.324 -2.901 11.522 1.00 98.00 114 GLY A CA 1
ATOM 857 C C . GLY A 1 114 ? -14.286 -1.784 11.546 1.00 98.00 114 GLY A C 1
ATOM 858 O O . GLY A 1 114 ? -14.417 -0.777 10.855 1.00 98.00 114 GLY A O 1
ATOM 859 N N . GLU A 1 115 ? -13.245 -1.982 12.348 1.00 98.50 115 GLU A N 1
ATOM 860 C CA . GLU A 1 115 ? -12.143 -1.030 12.479 1.00 98.50 115 GLU A CA 1
ATOM 861 C C . GLU A 1 115 ? -10.968 -1.402 11.576 1.00 98.50 115 GLU A C 1
ATOM 863 O O . GLU A 1 115 ? -10.672 -2.584 11.348 1.00 98.50 115 GLU A O 1
ATOM 868 N N . TYR A 1 116 ? -10.325 -0.360 11.064 1.00 98.75 116 TYR A N 1
ATOM 869 C CA . TYR A 1 116 ? -9.147 -0.407 10.212 1.00 98.75 116 TYR A CA 1
ATOM 870 C C . TYR A 1 116 ? -8.168 0.672 10.664 1.00 98.75 116 TYR A C 1
ATOM 872 O O . TYR A 1 116 ? -8.575 1.677 11.245 1.00 98.75 116 TYR A O 1
ATOM 880 N N . VAL A 1 117 ? -6.886 0.488 10.372 1.00 98.69 117 VAL A N 1
ATOM 881 C CA . VAL A 1 117 ? -5.853 1.481 10.666 1.00 98.69 117 VAL A CA 1
ATOM 882 C C . VAL A 1 117 ? -5.203 1.928 9.366 1.00 98.69 117 VAL A C 1
ATOM 884 O O . VAL A 1 117 ? -4.706 1.108 8.596 1.00 98.69 117 VAL A O 1
ATOM 887 N N . LEU A 1 118 ? -5.222 3.236 9.128 1.00 98.69 118 LEU A N 1
ATOM 888 C CA . LEU A 1 118 ? -4.376 3.898 8.142 1.00 98.69 118 LEU A CA 1
ATOM 889 C C . LEU A 1 118 ? -3.062 4.268 8.815 1.00 98.69 118 LEU A C 1
ATOM 891 O O . LEU A 1 118 ? -3.090 4.774 9.936 1.00 98.69 118 LEU A O 1
ATOM 895 N N . PHE A 1 119 ? -1.935 4.055 8.147 1.00 98.31 119 PHE A N 1
ATOM 896 C CA . PHE A 1 119 ? -0.621 4.418 8.676 1.00 98.31 119 PHE A CA 1
ATOM 897 C C . PHE A 1 119 ? 0.362 4.784 7.567 1.00 98.31 119 PHE A C 1
ATOM 899 O O . PHE A 1 119 ? 0.203 4.345 6.429 1.00 98.31 119 PHE A O 1
ATOM 906 N N . ASP A 1 120 ? 1.378 5.582 7.898 1.00 97.25 120 ASP A N 1
ATOM 907 C CA . ASP A 1 120 ? 2.456 5.909 6.960 1.00 97.25 120 ASP A CA 1
ATOM 908 C C . ASP A 1 120 ? 3.606 4.902 7.103 1.00 97.25 120 ASP A C 1
ATOM 910 O O . ASP A 1 120 ? 4.229 4.776 8.158 1.00 97.25 120 ASP A O 1
ATOM 914 N N . HIS A 1 121 ? 3.875 4.153 6.038 1.00 94.69 121 HIS A N 1
ATOM 915 C CA . HIS A 1 121 ? 4.904 3.120 5.999 1.00 94.69 121 HIS A CA 1
ATOM 916 C C . HIS A 1 121 ? 6.317 3.706 6.155 1.00 94.69 121 HIS A C 1
ATOM 918 O O . HIS A 1 121 ? 7.185 3.075 6.763 1.00 94.69 121 HIS A O 1
ATOM 924 N N . MET A 1 122 ? 6.558 4.929 5.665 1.00 94.19 122 MET A N 1
ATOM 925 C CA . MET A 1 122 ? 7.896 5.534 5.699 1.00 94.19 122 MET A CA 1
ATOM 926 C C . MET A 1 122 ? 8.363 5.861 7.115 1.00 94.19 122 MET A C 1
ATOM 928 O O . MET A 1 122 ? 9.563 5.826 7.385 1.00 94.19 122 MET A O 1
ATOM 932 N N . ASP A 1 123 ? 7.441 6.093 8.047 1.00 95.44 123 ASP A N 1
ATOM 933 C CA . ASP A 1 123 ? 7.784 6.326 9.449 1.00 95.44 123 ASP A CA 1
ATOM 934 C C . ASP A 1 123 ? 8.489 5.117 10.081 1.00 95.44 123 ASP A C 1
ATOM 936 O O . ASP A 1 123 ? 9.378 5.285 10.917 1.00 95.44 123 ASP A O 1
ATOM 940 N N . PHE A 1 124 ? 8.156 3.896 9.654 1.00 93.38 124 PHE A N 1
ATOM 941 C CA . PHE A 1 124 ? 8.865 2.691 10.085 1.00 93.38 124 PHE A CA 1
ATOM 942 C C . PHE A 1 124 ? 10.276 2.642 9.503 1.00 93.38 124 PHE A C 1
ATOM 944 O O . PHE A 1 124 ? 11.232 2.397 10.239 1.00 93.38 124 PHE A O 1
ATOM 951 N N . ARG A 1 125 ? 10.415 2.948 8.208 1.00 88.00 125 ARG A N 1
ATOM 952 C CA . ARG A 1 125 ? 11.704 2.971 7.503 1.00 88.00 125 ARG A CA 1
ATOM 953 C C . ARG A 1 125 ? 12.666 4.018 8.069 1.00 88.00 125 ARG A C 1
ATOM 955 O O . ARG A 1 125 ? 13.866 3.776 8.126 1.00 88.00 125 ARG A O 1
ATOM 962 N N . TYR A 1 126 ? 12.150 5.162 8.514 1.00 90.56 126 TYR A N 1
ATOM 963 C CA . TYR A 1 126 ? 12.942 6.222 9.143 1.00 90.56 126 TYR A CA 1
ATOM 964 C C . TYR A 1 126 ? 13.081 6.082 10.666 1.00 90.56 126 TYR A C 1
ATOM 966 O O . TYR A 1 126 ? 13.642 6.970 11.307 1.00 90.56 126 TYR A O 1
ATOM 974 N N . GLY A 1 127 ? 12.590 4.990 11.264 1.00 89.81 127 GLY A N 1
ATOM 975 C CA . GLY A 1 127 ? 12.749 4.729 12.696 1.00 89.81 127 GLY A CA 1
ATOM 976 C C . GLY A 1 127 ? 11.982 5.699 13.600 1.00 89.81 127 GLY A C 1
ATOM 977 O O . GLY A 1 127 ? 12.382 5.932 14.741 1.00 89.81 127 GLY A O 1
ATOM 978 N N . VAL A 1 128 ? 10.877 6.277 13.123 1.00 92.44 128 VAL A N 1
ATOM 979 C CA . VAL A 1 128 ? 10.042 7.188 13.912 1.00 92.44 128 VAL A CA 1
ATOM 980 C C . VAL A 1 128 ? 9.430 6.427 15.090 1.00 92.44 128 VAL A C 1
ATOM 982 O O . VAL A 1 128 ? 8.792 5.383 14.928 1.00 92.44 128 VAL A O 1
ATOM 985 N N . ALA A 1 129 ? 9.609 6.959 16.304 1.00 89.25 129 ALA A N 1
ATOM 986 C CA . ALA A 1 129 ? 9.182 6.315 17.550 1.00 89.25 129 ALA A CA 1
ATOM 987 C C . ALA A 1 129 ? 7.654 6.175 17.685 1.00 89.25 129 ALA A C 1
ATOM 989 O O . ALA A 1 129 ? 7.178 5.241 18.334 1.00 89.25 129 ALA A O 1
ATOM 990 N N . GLN A 1 130 ? 6.880 7.045 17.042 1.00 92.94 130 GLN A N 1
ATOM 991 C CA . GLN A 1 130 ? 5.428 6.919 16.925 1.00 92.94 130 GLN A CA 1
ATOM 992 C C . GLN A 1 130 ? 5.018 7.171 15.474 1.00 92.94 130 GLN A C 1
ATOM 994 O O . GLN A 1 130 ? 4.840 8.328 15.097 1.00 92.94 130 GLN A O 1
ATOM 999 N N . PRO A 1 131 ? 4.912 6.113 14.650 1.00 95.81 131 PRO A N 1
ATOM 1000 C CA . PRO A 1 131 ? 4.451 6.241 13.281 1.00 95.81 131 PRO A CA 1
ATOM 1001 C C . PRO A 1 131 ? 3.049 6.836 13.241 1.00 95.81 131 PRO A C 1
ATOM 1003 O O . PRO A 1 131 ? 2.177 6.489 14.052 1.00 95.81 131 PRO A O 1
ATOM 1006 N N . ARG A 1 132 ? 2.840 7.732 12.283 1.00 97.12 132 ARG A N 1
ATOM 1007 C CA . ARG A 1 132 ? 1.547 8.346 12.031 1.00 97.12 132 ARG A CA 1
ATOM 1008 C C . ARG A 1 132 ? 0.537 7.262 11.703 1.00 97.12 132 ARG A C 1
ATOM 1010 O O . ARG A 1 132 ? 0.771 6.416 10.839 1.00 97.12 132 ARG A O 1
ATOM 1017 N N . HIS A 1 133 ? -0.598 7.316 12.383 1.00 98.06 133 HIS A N 1
ATOM 1018 C CA . HIS A 1 133 ? -1.705 6.408 12.147 1.00 98.06 133 HIS A CA 1
ATOM 1019 C C . HIS A 1 133 ? -3.033 7.061 12.520 1.00 98.06 133 HIS A C 1
ATOM 1021 O O . HIS A 1 133 ? -3.076 7.978 13.344 1.00 98.06 133 HIS A O 1
ATOM 1027 N N . LYS A 1 134 ? -4.123 6.566 11.933 1.00 98.31 134 LYS A N 1
ATOM 1028 C CA . LYS A 1 134 ? -5.498 6.889 12.330 1.00 98.31 134 LYS A CA 1
ATOM 1029 C C . LYS A 1 134 ? -6.382 5.658 12.218 1.00 98.31 134 LYS A C 1
ATOM 1031 O O . LYS A 1 134 ? -6.260 4.874 11.277 1.00 98.31 134 LYS A O 1
ATOM 1036 N N . VAL A 1 135 ? -7.300 5.529 13.169 1.00 98.25 135 VAL A N 1
ATOM 1037 C CA . VAL A 1 135 ? -8.354 4.515 13.129 1.00 98.25 135 VAL A CA 1
ATOM 1038 C C . VAL A 1 135 ? -9.486 5.009 12.233 1.00 98.25 135 VAL A C 1
ATOM 1040 O O . VAL A 1 135 ? -9.944 6.144 12.359 1.00 98.25 135 VAL A O 1
ATOM 1043 N N . LEU A 1 136 ? -9.941 4.137 11.340 1.00 98.31 136 LEU A N 1
ATOM 1044 C CA . LEU A 1 136 ? -11.096 4.333 10.479 1.00 98.31 136 LEU A CA 1
ATOM 1045 C C . LEU A 1 136 ? -12.188 3.337 10.868 1.00 98.31 136 LEU A C 1
ATOM 1047 O O . LEU A 1 136 ? -11.996 2.122 10.789 1.00 98.31 136 LEU A O 1
ATOM 1051 N N . THR A 1 137 ? -13.356 3.856 11.237 1.00 98.44 137 THR A N 1
ATOM 1052 C CA . THR A 1 137 ? -14.546 3.043 11.507 1.00 98.44 137 THR A CA 1
ATOM 1053 C C . THR A 1 137 ? -15.359 2.846 10.231 1.00 98.44 137 THR A C 1
ATOM 1055 O O . THR A 1 137 ? -15.870 3.803 9.650 1.00 98.44 137 THR A O 1
ATOM 1058 N N . VAL A 1 138 ? -15.543 1.599 9.808 1.00 97.75 138 VAL A N 1
ATOM 1059 C CA . VAL A 1 138 ? -16.376 1.237 8.656 1.00 97.75 138 VAL A CA 1
ATOM 1060 C C . VAL A 1 138 ? -17.709 0.684 9.149 1.00 97.75 138 VAL A C 1
ATOM 1062 O O . VAL A 1 138 ? -17.743 -0.197 10.008 1.00 97.75 138 VAL A O 1
ATOM 1065 N N . SER A 1 139 ? -18.828 1.176 8.613 1.00 96.88 139 SER A N 1
ATOM 1066 C CA . SER A 1 139 ? -20.166 0.766 9.067 1.00 96.88 139 SER A CA 1
ATOM 1067 C C . SER A 1 139 ? -21.219 0.739 7.955 1.00 96.88 139 SER A C 1
ATOM 1069 O O . SER A 1 139 ? -21.026 1.261 6.858 1.00 96.88 139 SER A O 1
ATOM 1071 N N . GLY A 1 140 ? -22.381 0.151 8.247 1.00 93.56 140 GLY A N 1
ATOM 1072 C CA . GLY A 1 140 ? -23.502 0.063 7.310 1.00 93.56 140 GLY A CA 1
ATOM 1073 C C . GLY A 1 140 ? -23.387 -1.085 6.308 1.00 93.56 140 GLY A C 1
ATOM 1074 O O . GLY A 1 140 ? -22.552 -1.974 6.440 1.00 93.56 140 GLY A O 1
ATOM 1075 N N . LEU A 1 141 ? -24.279 -1.078 5.321 1.00 90.38 141 LEU A N 1
ATOM 1076 C CA . LEU A 1 141 ? -24.338 -2.099 4.278 1.00 90.38 141 LEU A CA 1
ATOM 1077 C C . LEU A 1 141 ? -23.227 -1.896 3.242 1.00 90.38 141 LEU A C 1
ATOM 1079 O O . LEU A 1 141 ? -22.862 -0.762 2.931 1.00 90.38 141 LEU A O 1
ATOM 1083 N N . GLN A 1 142 ? -22.718 -3.004 2.704 1.00 89.56 142 GLN A N 1
ATOM 1084 C CA . GLN A 1 142 ? -21.681 -3.004 1.677 1.00 89.56 142 GLN A CA 1
ATOM 1085 C C . GLN A 1 142 ? -22.261 -2.628 0.315 1.00 89.56 142 GLN A C 1
ATOM 1087 O O . GLN A 1 142 ? -23.123 -3.326 -0.214 1.00 89.56 142 GLN A O 1
ATOM 1092 N N . PHE A 1 143 ? -21.753 -1.547 -0.269 1.00 87.62 143 PHE A N 1
ATOM 1093 C CA . PHE A 1 143 ? -22.158 -1.079 -1.591 1.00 87.62 143 PHE A CA 1
ATOM 1094 C C . PHE A 1 143 ? -20.986 -0.446 -2.349 1.00 87.62 143 PHE A C 1
ATOM 1096 O O . PHE A 1 143 ? -20.049 0.079 -1.756 1.00 87.62 143 PHE A O 1
ATOM 1103 N N . GLY A 1 144 ? -21.080 -0.402 -3.674 1.00 87.06 144 GLY A N 1
ATOM 1104 C CA . GLY A 1 144 ? -20.091 0.246 -4.535 1.00 87.06 144 GLY A CA 1
ATOM 1105 C C . GLY A 1 144 ? -19.406 -0.736 -5.471 1.00 87.06 144 GLY A C 1
ATOM 1106 O O . GLY A 1 144 ? -19.535 -1.949 -5.330 1.00 87.06 144 GLY A O 1
ATOM 1107 N N . VAL A 1 145 ? -18.707 -0.180 -6.453 1.00 91.06 145 VAL A N 1
ATOM 1108 C CA . VAL A 1 145 ? -18.050 -0.931 -7.519 1.00 91.06 145 VAL A CA 1
ATOM 1109 C C . VAL A 1 145 ? -16.588 -0.516 -7.541 1.00 91.06 145 VAL A C 1
ATOM 1111 O O . VAL A 1 145 ? -16.279 0.674 -7.550 1.00 91.06 145 VAL A O 1
ATOM 1114 N N . VAL A 1 146 ? -15.691 -1.499 -7.523 1.00 94.56 146 VAL A N 1
ATOM 1115 C CA . VAL A 1 146 ? -14.265 -1.247 -7.739 1.00 94.56 146 VAL A CA 1
ATOM 1116 C C . VAL A 1 146 ? -14.076 -0.855 -9.210 1.00 94.56 146 VAL A C 1
ATOM 1118 O O . VAL A 1 146 ? -14.571 -1.584 -10.074 1.00 94.56 146 VAL A O 1
ATOM 1121 N N . PRO A 1 147 ? -13.393 0.264 -9.520 1.00 94.50 147 PRO A N 1
ATOM 1122 C CA . PRO A 1 147 ? -13.145 0.671 -10.899 1.00 94.50 147 PRO A CA 1
ATOM 1123 C C . PRO A 1 147 ? -12.469 -0.432 -11.716 1.00 94.50 147 PRO A C 1
ATOM 1125 O O . PRO A 1 147 ? -11.624 -1.170 -11.204 1.00 94.50 147 PRO A O 1
ATOM 1128 N N . ALA A 1 148 ? -12.817 -0.524 -13.000 1.00 96.31 148 ALA A N 1
ATOM 1129 C CA . ALA A 1 148 ? -12.118 -1.412 -13.918 1.00 96.31 148 ALA A CA 1
ATOM 1130 C C . ALA A 1 148 ? -10.653 -0.972 -14.050 1.00 96.31 148 ALA A C 1
ATOM 1132 O O . ALA A 1 148 ? -10.368 0.210 -14.247 1.00 96.31 148 ALA A O 1
ATOM 1133 N N . ALA A 1 149 ? -9.732 -1.926 -13.933 1.00 97.56 149 ALA A N 1
ATOM 1134 C CA . ALA A 1 149 ? -8.308 -1.665 -14.065 1.00 97.56 149 ALA A CA 1
ATOM 1135 C C . ALA A 1 149 ? -7.845 -1.846 -15.515 1.00 97.56 149 ALA A C 1
ATOM 1137 O O . ALA A 1 149 ? -8.249 -2.799 -16.181 1.00 97.56 149 ALA A O 1
ATOM 1138 N N . ALA A 1 150 ? -6.965 -0.960 -15.984 1.00 97.31 150 ALA A N 1
ATOM 1139 C CA . ALA A 1 150 ? -6.344 -1.053 -17.308 1.00 97.31 150 ALA A CA 1
ATOM 1140 C C . ALA A 1 150 ? -5.307 -2.190 -17.382 1.00 97.31 150 ALA A C 1
ATOM 1142 O O . ALA A 1 150 ? -5.071 -2.770 -18.442 1.00 97.31 150 ALA A O 1
ATOM 1143 N N . GLY A 1 151 ? -4.719 -2.546 -16.238 1.00 97.50 151 GLY A N 1
ATOM 1144 C CA . GLY A 1 151 ? -3.811 -3.676 -16.090 1.00 97.50 151 GLY A CA 1
ATOM 1145 C C . GLY A 1 151 ? -3.959 -4.352 -14.730 1.00 97.50 151 GLY A C 1
ATOM 1146 O O . GLY A 1 151 ? -4.521 -3.790 -13.788 1.00 97.50 151 GLY A O 1
ATOM 1147 N N . THR A 1 152 ? -3.449 -5.575 -14.628 1.00 98.44 152 THR A N 1
ATOM 1148 C CA . THR A 1 152 ? -3.345 -6.321 -13.371 1.00 98.44 152 THR A CA 1
ATOM 1149 C C . THR A 1 152 ? -1.924 -6.836 -13.188 1.00 98.44 152 THR A C 1
ATOM 1151 O O . THR A 1 152 ? -1.387 -7.491 -14.079 1.00 98.44 152 THR A O 1
ATOM 1154 N N . LEU A 1 153 ? -1.351 -6.564 -12.020 1.00 98.12 153 LEU A N 1
ATOM 1155 C CA . LEU A 1 153 ? -0.140 -7.180 -11.496 1.00 98.12 153 LEU A CA 1
ATOM 1156 C C . LEU A 1 153 ? -0.552 -8.321 -10.567 1.00 98.12 153 LEU A C 1
ATOM 1158 O O . LEU A 1 153 ? -1.341 -8.117 -9.646 1.00 98.12 153 LEU A O 1
ATOM 1162 N N . THR A 1 154 ? -0.027 -9.520 -10.789 1.00 98.44 154 THR A N 1
ATOM 1163 C CA . THR A 1 154 ? -0.253 -10.667 -9.902 1.00 98.44 154 THR A CA 1
ATOM 1164 C C . THR A 1 154 ? 1.076 -11.153 -9.354 1.00 98.44 154 THR A C 1
ATOM 1166 O O . THR A 1 154 ? 1.899 -11.646 -10.122 1.00 98.44 154 THR A O 1
ATOM 1169 N N . ALA A 1 155 ? 1.274 -11.034 -8.042 1.00 97.81 155 ALA A N 1
ATOM 1170 C CA . ALA A 1 155 ? 2.363 -11.701 -7.339 1.00 97.81 155 ALA A CA 1
ATOM 1171 C C . ALA A 1 155 ? 1.989 -13.167 -7.104 1.00 97.81 155 ALA A C 1
ATOM 1173 O O . ALA A 1 155 ? 0.947 -13.444 -6.503 1.00 97.81 155 ALA A O 1
ATOM 1174 N N . LYS A 1 156 ? 2.821 -14.099 -7.569 1.00 96.44 156 LYS A N 1
ATOM 1175 C CA . LYS A 1 156 ? 2.595 -15.540 -7.416 1.00 96.44 156 LYS A CA 1
ATOM 1176 C C . LYS A 1 156 ? 3.908 -16.315 -7.366 1.00 96.44 156 LYS A C 1
ATOM 1178 O O . LYS A 1 156 ? 4.895 -15.891 -7.962 1.00 96.44 156 LYS A O 1
ATOM 1183 N N . ASP A 1 157 ? 3.877 -17.490 -6.755 1.00 93.75 157 ASP A N 1
ATOM 1184 C CA . ASP A 1 157 ? 4.954 -18.464 -6.896 1.00 93.75 157 ASP A CA 1
ATOM 1185 C C . ASP A 1 157 ? 4.820 -19.204 -8.228 1.00 93.75 157 ASP A C 1
ATOM 1187 O O . ASP A 1 157 ? 3.739 -19.676 -8.601 1.00 93.75 157 ASP A O 1
ATOM 1191 N N . VAL A 1 158 ? 5.925 -19.306 -8.962 1.00 91.06 158 VAL A N 1
ATOM 1192 C CA . VAL A 1 158 ? 6.035 -20.093 -10.190 1.00 91.06 158 VAL A CA 1
ATOM 1193 C C . VAL A 1 158 ? 6.894 -21.318 -9.900 1.00 91.06 158 VAL A C 1
ATOM 1195 O O . VAL A 1 158 ? 8.016 -21.216 -9.404 1.00 91.06 158 VAL A O 1
ATOM 1198 N N . SER A 1 159 ? 6.351 -22.504 -10.183 1.00 89.94 159 SER A N 1
ATOM 1199 C CA . SER A 1 159 ? 7.039 -23.773 -9.926 1.00 89.94 159 SER A CA 1
ATOM 1200 C C . SER A 1 159 ? 8.380 -23.826 -10.665 1.00 89.94 159 SER A C 1
ATOM 1202 O O . SER A 1 159 ? 8.423 -23.608 -11.872 1.00 89.94 159 SER A O 1
ATOM 1204 N N . GLY A 1 160 ? 9.466 -24.094 -9.933 1.00 89.88 160 GLY A N 1
ATOM 1205 C CA . GLY A 1 160 ? 10.833 -24.127 -10.469 1.00 89.88 160 GLY A CA 1
ATOM 1206 C C . GLY A 1 160 ? 11.503 -22.758 -10.643 1.00 89.88 160 GLY A C 1
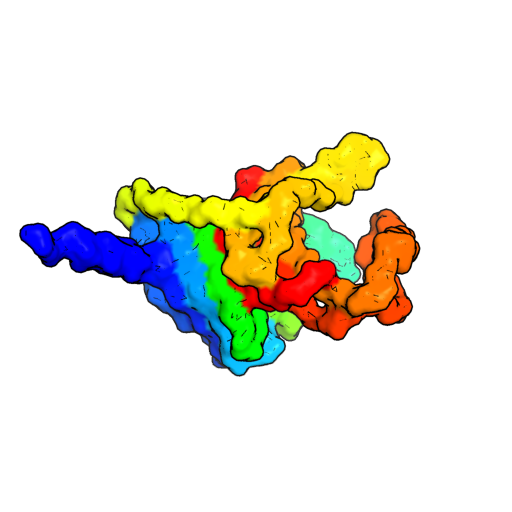ATOM 1207 O O . GLY A 1 160 ? 12.691 -22.711 -10.937 1.00 89.88 160 GLY A O 1
ATOM 1208 N N . GLU A 1 161 ? 10.776 -21.661 -10.428 1.00 87.12 161 GLU A N 1
ATOM 1209 C CA . GLU A 1 161 ? 11.261 -20.291 -10.639 1.00 87.12 161 GLU A CA 1
ATOM 1210 C C . GLU A 1 161 ? 11.200 -19.419 -9.377 1.00 87.12 161 GLU A C 1
ATOM 1212 O O . GLU A 1 161 ? 11.968 -18.464 -9.250 1.00 87.12 161 GLU A O 1
ATOM 1217 N N . GLY A 1 162 ? 10.301 -19.741 -8.442 1.00 88.00 162 GLY A N 1
ATOM 1218 C CA . GLY A 1 162 ? 10.072 -18.967 -7.224 1.00 88.00 162 GLY A CA 1
ATOM 1219 C C . GLY A 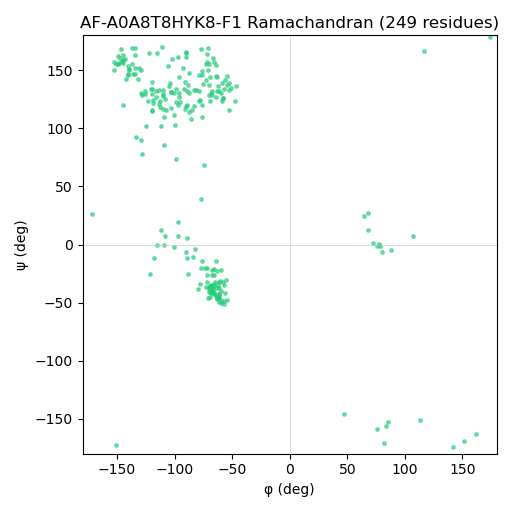1 162 ? 9.114 -17.785 -7.434 1.00 88.00 162 GLY A C 1
ATOM 1220 O O . GLY A 1 162 ? 8.293 -17.813 -8.358 1.00 88.00 162 GLY A O 1
ATOM 1221 N N . PRO A 1 163 ? 9.187 -16.748 -6.582 1.00 90.00 163 PRO A N 1
ATOM 1222 C CA . PRO A 1 163 ? 8.299 -15.590 -6.649 1.00 90.00 163 PRO A CA 1
ATOM 1223 C C . PRO A 1 163 ? 8.423 -14.832 -7.976 1.00 90.00 163 PRO A C 1
ATOM 1225 O O . PRO A 1 163 ? 9.524 -14.514 -8.436 1.00 90.00 163 PRO A O 1
ATOM 1228 N N . ARG A 1 164 ? 7.289 -14.513 -8.603 1.00 92.00 164 ARG A N 1
ATOM 1229 C CA . ARG A 1 164 ? 7.207 -13.738 -9.849 1.00 92.00 164 ARG A CA 1
ATOM 1230 C C . ARG A 1 164 ? 6.038 -12.763 -9.820 1.00 92.00 164 ARG A C 1
ATOM 1232 O O . ARG A 1 164 ? 5.004 -13.017 -9.201 1.00 92.00 164 ARG A O 1
ATOM 1239 N N . PHE A 1 165 ? 6.179 -11.688 -10.589 1.00 94.00 165 PHE A N 1
ATOM 1240 C CA . PHE A 1 165 ? 5.065 -10.833 -10.980 1.00 94.00 165 PHE A CA 1
ATOM 1241 C C . PHE A 1 165 ? 4.628 -11.181 -12.400 1.00 94.00 165 PHE A C 1
ATOM 1243 O O . PHE A 1 165 ? 5.446 -11.254 -13.312 1.00 94.00 165 PHE A O 1
ATOM 1250 N N . VAL A 1 166 ? 3.327 -11.379 -12.592 1.00 95.88 166 VAL A N 1
ATOM 1251 C CA . VAL A 1 166 ? 2.718 -11.525 -13.917 1.00 95.88 166 VAL A CA 1
ATOM 1252 C C . VAL A 1 166 ? 1.873 -10.300 -14.207 1.00 95.88 166 VAL A C 1
ATOM 1254 O O . VAL A 1 166 ? 1.026 -9.923 -13.395 1.00 95.88 166 VAL A O 1
ATOM 1257 N N . VAL A 1 167 ? 2.092 -9.706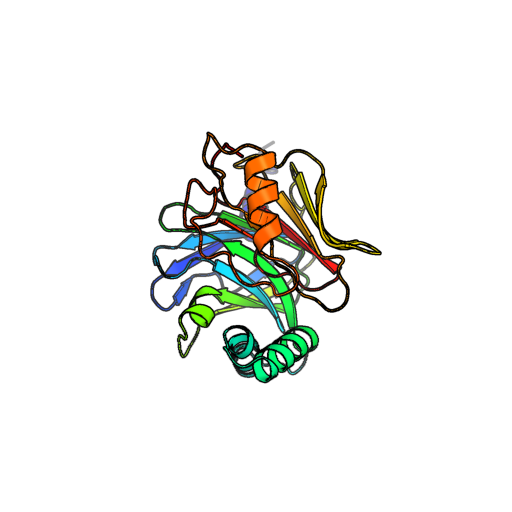 -15.377 1.00 96.56 167 VAL A N 1
ATOM 1258 C CA . VAL A 1 167 ? 1.332 -8.555 -15.862 1.00 96.56 167 VAL A CA 1
ATOM 1259 C C . VAL A 1 167 ? 0.332 -9.021 -16.914 1.00 96.56 167 VAL A C 1
ATOM 1261 O O . VAL A 1 167 ? 0.687 -9.734 -17.849 1.00 96.56 167 VAL A O 1
ATOM 1264 N N . THR A 1 168 ? -0.924 -8.607 -16.774 1.00 97.75 168 THR A N 1
ATOM 1265 C CA . THR A 1 168 ? -1.969 -8.793 -17.793 1.00 97.75 168 THR A CA 1
ATOM 1266 C C . THR A 1 168 ? -2.668 -7.470 -18.077 1.00 97.75 168 THR A C 1
ATOM 1268 O O . THR A 1 168 ? -2.806 -6.646 -17.171 1.00 97.75 168 THR A O 1
ATOM 1271 N N . GLY A 1 169 ? -3.162 -7.285 -19.302 1.00 97.12 169 GLY A N 1
ATOM 1272 C CA . GLY A 1 169 ? -3.690 -5.996 -19.756 1.00 97.12 169 GLY A CA 1
ATOM 1273 C C . GLY A 1 169 ? -2.568 -5.006 -20.073 1.00 97.12 169 GLY A C 1
ATOM 1274 O O . GLY A 1 169 ? -1.431 -5.406 -20.317 1.00 97.12 169 GLY A O 1
ATOM 1275 N N . THR A 1 170 ? -2.887 -3.714 -20.063 1.00 95.31 170 THR A N 1
ATOM 1276 C CA . THR A 1 170 ? -1.944 -2.640 -20.394 1.00 95.31 170 THR A CA 1
ATOM 1277 C C . THR A 1 170 ? -1.974 -1.597 -19.281 1.00 95.31 170 THR A C 1
ATOM 1279 O O . THR A 1 170 ? -2.783 -0.665 -19.332 1.00 95.31 170 THR A O 1
ATOM 1282 N N . PRO A 1 171 ? -1.124 -1.746 -18.242 1.00 94.38 171 PRO A N 1
ATOM 1283 C CA . PRO A 1 171 ? -0.924 -0.697 -17.251 1.00 94.38 171 PRO A CA 1
ATOM 1284 C C . PRO A 1 171 ? -0.695 0.642 -17.953 1.00 94.38 171 PRO A C 1
ATOM 1286 O O . PRO A 1 171 ? 0.171 0.761 -18.814 1.00 94.38 171 PRO A O 1
ATOM 1289 N N . THR A 1 172 ? -1.528 1.626 -17.633 1.00 94.56 172 THR A N 1
ATOM 1290 C CA . THR A 1 172 ? -1.534 2.930 -18.299 1.00 94.56 172 THR A CA 1
ATOM 1291 C C . THR A 1 172 ? -1.488 4.007 -17.227 1.00 94.56 172 THR A C 1
ATOM 1293 O O . THR A 1 172 ? -2.263 3.961 -16.271 1.00 94.56 172 THR A O 1
ATOM 1296 N N . ALA A 1 173 ? -0.582 4.973 -17.373 1.00 94.00 173 ALA A N 1
ATOM 1297 C CA . ALA A 1 173 ? -0.462 6.086 -16.439 1.00 94.00 173 ALA A CA 1
ATOM 1298 C C . ALA A 1 173 ? -1.803 6.827 -16.276 1.00 94.00 173 ALA A C 1
ATOM 1300 O O . ALA A 1 173 ? -2.532 7.046 -17.245 1.00 94.00 173 ALA A O 1
ATOM 1301 N N . GLY A 1 174 ? -2.144 7.184 -15.036 1.00 95.00 174 GLY A N 1
ATOM 1302 C CA . GLY A 1 174 ? -3.416 7.831 -14.701 1.00 95.00 174 GLY A CA 1
ATOM 1303 C C . GLY A 1 174 ? -4.655 6.927 -14.771 1.00 95.00 174 GLY A C 1
ATOM 1304 O O . GLY A 1 174 ? -5.752 7.409 -14.502 1.00 95.00 174 GLY A O 1
ATOM 1305 N N . GLN A 1 175 ? -4.509 5.638 -15.102 1.00 96.75 175 GLN A N 1
ATOM 1306 C CA . GLN A 1 175 ? -5.595 4.656 -15.066 1.00 96.75 175 GLN A CA 1
ATOM 1307 C C . GLN A 1 175 ? -5.440 3.702 -13.873 1.00 96.75 175 GLN A C 1
ATOM 1309 O O . GLN A 1 175 ? -4.315 3.460 -13.424 1.00 96.75 175 GLN A O 1
ATOM 1314 N N . PRO A 1 176 ? -6.540 3.112 -13.365 1.00 97.81 176 PRO A N 1
ATOM 1315 C CA . PRO A 1 176 ? -6.454 2.165 -12.266 1.00 97.81 176 PRO A CA 1
ATOM 1316 C C . PRO A 1 176 ? -5.639 0.919 -12.640 1.00 97.81 176 PRO A C 1
ATOM 1318 O O . PRO A 1 176 ? -5.811 0.322 -13.706 1.00 97.81 176 PRO A O 1
ATOM 1321 N N . LEU A 1 177 ? -4.786 0.498 -11.716 1.00 98.25 177 LEU A N 1
ATOM 1322 C CA . LEU A 1 177 ? -3.970 -0.703 -11.754 1.00 98.25 177 LEU A CA 1
ATOM 1323 C C . LEU A 1 177 ? -4.410 -1.625 -10.621 1.00 98.25 177 LEU A C 1
ATOM 1325 O O . LEU A 1 177 ? -4.457 -1.213 -9.461 1.00 98.25 177 LEU A O 1
ATOM 1329 N N . LYS A 1 178 ? -4.725 -2.880 -10.938 1.00 98.50 178 LYS A N 1
ATOM 1330 C CA . LYS A 1 178 ? -5.043 -3.879 -9.918 1.00 98.50 178 LYS A CA 1
ATOM 1331 C C . LYS A 1 178 ? -3.780 -4.623 -9.512 1.00 98.50 178 LYS A C 1
ATOM 1333 O O . LYS A 1 178 ? -3.043 -5.088 -10.371 1.00 98.50 178 LYS A O 1
ATOM 1338 N N . PHE A 1 179 ? -3.567 -4.798 -8.217 1.00 98.69 179 PHE A N 1
ATOM 1339 C CA . PHE A 1 179 ? -2.554 -5.697 -7.683 1.00 98.69 179 PHE A CA 1
ATOM 1340 C C . PHE A 1 179 ? -3.216 -6.822 -6.897 1.00 98.69 179 PHE A C 1
ATOM 1342 O O . PHE A 1 179 ? -4.115 -6.579 -6.091 1.00 98.69 179 PHE A O 1
ATOM 1349 N N . VAL A 1 180 ? -2.796 -8.055 -7.167 1.00 98.62 180 VAL A N 1
ATOM 1350 C CA . VAL A 1 180 ? -3.298 -9.278 -6.540 1.00 98.62 180 VAL A CA 1
ATOM 1351 C C . VAL A 1 180 ? -2.119 -10.050 -5.972 1.00 98.62 180 VAL A C 1
ATOM 1353 O O . VAL A 1 180 ? -1.133 -10.272 -6.673 1.00 98.62 180 VAL A O 1
ATOM 1356 N N . ASN A 1 181 ? -2.237 -10.499 -4.726 1.00 98.44 181 ASN A N 1
ATOM 1357 C CA . ASN A 1 181 ? -1.247 -11.372 -4.116 1.00 98.44 181 ASN A CA 1
ATOM 1358 C C . ASN A 1 181 ? -1.819 -12.779 -3.958 1.00 98.44 181 ASN A C 1
ATOM 1360 O O . ASN A 1 181 ? -2.708 -13.015 -3.141 1.00 98.44 181 ASN A O 1
ATOM 1364 N N . THR A 1 182 ? -1.300 -13.715 -4.748 1.00 97.62 182 THR A N 1
ATOM 1365 C CA . THR A 1 182 ? -1.659 -15.134 -4.684 1.00 97.62 182 THR A CA 1
ATOM 1366 C C . THR A 1 182 ? -0.538 -15.999 -4.108 1.00 97.62 182 THR A C 1
ATOM 1368 O O . THR A 1 182 ? -0.646 -17.221 -4.166 1.00 97.62 182 THR A O 1
ATOM 1371 N N . MET A 1 183 ? 0.544 -15.407 -3.593 1.00 95.12 183 MET A N 1
ATOM 1372 C CA . MET A 1 183 ? 1.606 -16.155 -2.913 1.00 95.12 183 MET A CA 1
ATOM 1373 C C . MET A 1 183 ? 1.121 -16.623 -1.544 1.00 95.12 183 MET A C 1
ATOM 1375 O O . MET A 1 183 ? 0.408 -15.901 -0.842 1.00 95.12 183 MET A O 1
ATOM 1379 N N . ALA A 1 184 ? 1.503 -17.835 -1.154 1.00 90.56 184 ALA A N 1
ATOM 1380 C CA . ALA A 1 184 ? 1.143 -18.379 0.147 1.00 90.56 184 ALA A CA 1
ATOM 1381 C C . ALA A 1 184 ? 2.123 -17.881 1.216 1.00 90.56 184 ALA A C 1
ATOM 1383 O O . ALA A 1 184 ? 3.331 -17.941 1.026 1.00 90.56 184 ALA A O 1
ATOM 1384 N N . GLY A 1 185 ? 1.612 -17.410 2.357 1.00 86.56 185 GLY A N 1
ATOM 1385 C CA . GLY A 1 185 ? 2.461 -17.080 3.511 1.00 86.56 185 GLY A CA 1
ATOM 1386 C C . GLY A 1 185 ? 3.454 -15.933 3.282 1.00 86.56 185 GLY A C 1
ATOM 1387 O O . GLY A 1 185 ? 4.489 -15.873 3.944 1.00 86.56 185 GLY A O 1
ATOM 1388 N N . GLN A 1 186 ? 3.168 -15.027 2.343 1.00 89.38 186 GLN A N 1
ATOM 1389 C CA . GLN A 1 186 ? 3.997 -13.851 2.104 1.00 89.38 186 GLN A CA 1
ATOM 1390 C C . GLN A 1 186 ? 3.137 -12.654 1.705 1.00 89.38 186 GLN A C 1
ATOM 1392 O O . GLN A 1 186 ? 2.437 -12.679 0.694 1.00 89.38 186 GLN A O 1
ATOM 1397 N N . ALA A 1 187 ? 3.203 -11.580 2.494 1.00 94.88 187 ALA A N 1
ATOM 1398 C CA . ALA A 1 187 ? 2.722 -10.279 2.047 1.00 94.88 187 ALA A CA 1
ATOM 1399 C C . ALA A 1 187 ? 3.651 -9.740 0.953 1.00 94.88 187 ALA A C 1
ATOM 1401 O O . ALA A 1 187 ? 4.861 -9.953 1.012 1.00 94.88 187 ALA A O 1
ATOM 1402 N N . ASN A 1 188 ? 3.096 -9.048 -0.036 1.00 95.62 188 ASN A N 1
ATOM 1403 C CA . ASN A 1 188 ? 3.887 -8.512 -1.137 1.00 95.62 188 ASN A CA 1
ATOM 1404 C C . ASN A 1 188 ? 3.407 -7.118 -1.518 1.00 95.62 188 ASN A C 1
ATOM 1406 O O . ASN A 1 188 ? 2.230 -6.807 -1.343 1.00 95.62 188 ASN A O 1
ATOM 1410 N N . GLU A 1 189 ? 4.320 -6.306 -2.028 1.00 95.31 189 GLU A N 1
ATOM 1411 C CA . GLU A 1 189 ? 4.091 -4.965 -2.555 1.00 95.31 189 GLU A CA 1
ATOM 1412 C C . GLU A 1 189 ? 4.389 -4.927 -4.054 1.00 95.31 189 GLU A C 1
ATOM 1414 O O . GLU A 1 189 ? 4.997 -5.842 -4.604 1.00 95.31 189 GLU A O 1
ATOM 1419 N N . ALA A 1 190 ? 3.940 -3.876 -4.733 1.00 96.00 190 ALA A N 1
ATOM 1420 C CA . ALA A 1 190 ? 4.254 -3.664 -6.139 1.00 96.00 190 ALA A CA 1
ATOM 1421 C C . ALA A 1 190 ? 4.891 -2.286 -6.304 1.00 96.00 190 ALA A C 1
ATOM 1423 O O . ALA A 1 190 ? 4.200 -1.266 -6.298 1.00 96.00 190 ALA A O 1
ATOM 1424 N N . ILE A 1 191 ? 6.214 -2.277 -6.440 1.00 93.56 191 ILE A N 1
ATOM 1425 C CA . ILE A 1 191 ? 7.015 -1.072 -6.645 1.00 93.56 191 ILE A CA 1
ATOM 1426 C C . ILE A 1 191 ? 7.267 -0.899 -8.140 1.00 93.56 191 ILE A C 1
ATOM 1428 O O . ILE A 1 191 ? 7.658 -1.838 -8.829 1.00 93.56 191 ILE A O 1
ATOM 1432 N N . LEU A 1 192 ? 7.010 0.305 -8.635 1.00 93.69 192 LEU A N 1
ATOM 1433 C CA . LEU A 1 192 ? 7.060 0.674 -10.039 1.00 93.69 192 LEU A CA 1
ATOM 1434 C C . LEU A 1 192 ? 8.120 1.757 -10.217 1.00 93.69 192 LEU A C 1
ATOM 1436 O O . LEU A 1 192 ? 8.045 2.826 -9.604 1.00 93.69 192 LEU A O 1
ATOM 1440 N N . PHE A 1 193 ? 9.097 1.466 -11.067 1.00 92.25 193 PHE A N 1
ATOM 1441 C CA . PHE A 1 193 ? 10.161 2.385 -11.439 1.00 92.25 193 PHE A CA 1
ATOM 1442 C C . PHE A 1 193 ? 10.017 2.739 -12.912 1.00 92.25 193 PHE A C 1
ATOM 1444 O O . PHE A 1 193 ? 9.851 1.844 -13.737 1.00 92.25 193 PHE A O 1
ATOM 1451 N N . SER A 1 194 ? 10.107 4.029 -13.226 1.00 92.75 194 SER A N 1
ATOM 1452 C CA . SER A 1 194 ? 10.238 4.496 -14.605 1.00 92.75 194 SER A CA 1
ATOM 1453 C C . SER A 1 194 ? 11.607 4.082 -15.139 1.00 92.75 194 SER A C 1
ATOM 1455 O O . SER A 1 194 ? 12.619 4.357 -14.491 1.00 92.75 194 SER A O 1
ATOM 1457 N N . LEU A 1 195 ? 11.668 3.471 -16.315 1.00 94.12 195 LEU A N 1
ATOM 1458 C CA . LEU A 1 195 ? 12.920 3.180 -17.008 1.00 94.12 195 LEU A CA 1
ATOM 1459 C C . LEU A 1 195 ? 13.460 4.434 -17.698 1.00 94.12 195 LEU A C 1
ATOM 1461 O O . LEU A 1 195 ? 12.695 5.261 -18.203 1.00 94.12 195 LEU A O 1
ATOM 1465 N N . ALA A 1 196 ? 14.787 4.567 -17.757 1.00 93.69 196 ALA A N 1
ATOM 1466 C CA . ALA A 1 196 ? 15.396 5.605 -18.584 1.00 93.69 196 ALA A CA 1
ATOM 1467 C C . ALA A 1 196 ? 15.066 5.365 -20.079 1.00 93.69 196 ALA A C 1
ATOM 1469 O O . ALA A 1 196 ? 14.971 4.207 -20.499 1.00 93.69 196 ALA A O 1
ATOM 1470 N N . PRO A 1 197 ? 14.848 6.418 -20.897 1.00 92.00 197 PRO A N 1
ATOM 1471 C CA . PRO A 1 197 ? 14.337 6.278 -22.268 1.00 92.00 197 PRO A CA 1
ATOM 1472 C C . PRO A 1 197 ? 15.150 5.346 -23.177 1.00 92.00 197 PRO A C 1
ATOM 1474 O O . PRO A 1 197 ? 14.598 4.723 -24.083 1.00 92.00 197 PRO A O 1
ATOM 1477 N N . GLU A 1 198 ? 16.456 5.267 -22.947 1.00 93.94 198 GLU A N 1
ATOM 1478 C CA . GLU A 1 198 ? 17.418 4.475 -23.707 1.00 93.94 198 GLU A CA 1
ATOM 1479 C C . GLU A 1 198 ? 17.518 3.007 -23.268 1.00 93.94 198 GLU A C 1
ATOM 1481 O O . GLU A 1 198 ? 18.145 2.210 -23.963 1.00 93.94 198 GLU A O 1
ATOM 1486 N N . VAL A 1 199 ? 16.909 2.638 -22.138 1.00 95.94 199 VAL A N 1
ATOM 1487 C CA . VAL A 1 199 ? 17.042 1.302 -21.543 1.00 95.94 199 VAL A CA 1
ATOM 1488 C C . VAL A 1 199 ? 16.340 0.262 -22.402 1.00 95.94 199 VAL A C 1
ATOM 1490 O O . VAL A 1 199 ? 15.134 0.330 -22.651 1.00 95.94 199 VAL A O 1
ATOM 1493 N N . THR A 1 200 ? 17.084 -0.756 -22.820 1.00 95.06 200 THR A N 1
ATOM 1494 C CA . THR A 1 200 ? 16.543 -1.899 -23.557 1.00 95.06 200 THR A CA 1
ATOM 1495 C C . THR A 1 200 ? 16.094 -3.019 -22.615 1.00 95.06 200 THR A C 1
ATOM 1497 O O . THR A 1 200 ? 16.458 -3.064 -21.440 1.00 95.06 200 THR A O 1
ATOM 1500 N N . ASP A 1 201 ? 15.328 -3.980 -23.138 1.00 94.12 201 ASP A N 1
ATOM 1501 C CA . ASP A 1 201 ? 14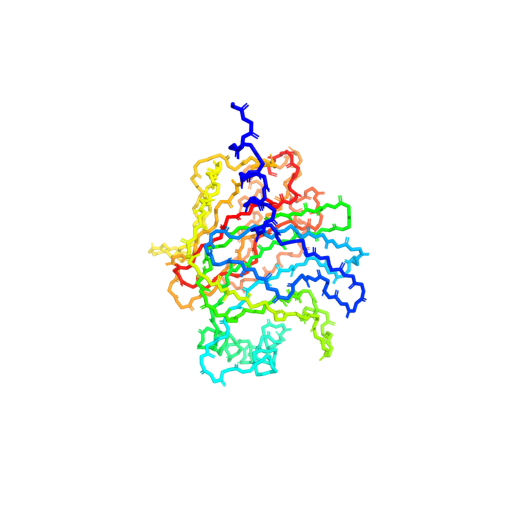.965 -5.189 -22.383 1.00 94.12 201 ASP A CA 1
ATOM 1502 C C . ASP A 1 201 ? 16.201 -6.004 -21.975 1.00 94.12 201 ASP A C 1
ATOM 1504 O O . ASP A 1 201 ? 16.207 -6.631 -20.917 1.00 94.12 201 ASP A O 1
ATOM 1508 N N . ALA A 1 202 ? 17.261 -5.969 -22.791 1.00 95.50 202 ALA A N 1
ATOM 1509 C CA . ALA A 1 202 ? 18.522 -6.631 -22.483 1.00 95.50 202 ALA A CA 1
ATOM 1510 C C . ALA A 1 202 ? 19.242 -5.953 -21.307 1.00 95.50 202 ALA A C 1
ATOM 1512 O O . ALA A 1 202 ? 19.744 -6.653 -20.430 1.00 95.50 202 ALA A O 1
ATOM 1513 N N . ASP A 1 203 ? 19.235 -4.617 -21.247 1.00 94.50 203 ASP A N 1
ATOM 1514 C CA . ASP A 1 203 ? 19.816 -3.862 -20.128 1.00 94.50 203 ASP A CA 1
ATOM 1515 C C . ASP A 1 203 ? 19.061 -4.144 -18.827 1.00 94.50 203 ASP A C 1
ATOM 1517 O O . ASP A 1 203 ? 19.673 -4.416 -17.791 1.00 94.50 203 ASP A O 1
ATOM 1521 N N . LEU A 1 204 ? 17.724 -4.149 -18.887 1.00 92.75 204 LEU A N 1
ATOM 1522 C CA . LEU A 1 204 ? 16.884 -4.468 -17.737 1.00 92.75 204 LEU A CA 1
ATOM 1523 C C . LEU A 1 204 ? 17.102 -5.911 -17.267 1.00 92.75 204 LEU A C 1
ATOM 1525 O O . LEU A 1 204 ? 17.291 -6.137 -16.074 1.00 92.75 204 LEU A O 1
ATOM 1529 N N . ALA A 1 205 ? 17.120 -6.883 -18.183 1.00 91.44 205 ALA A N 1
ATOM 1530 C CA . ALA A 1 205 ? 17.372 -8.282 -17.847 1.00 91.44 205 ALA A CA 1
ATOM 1531 C C . ALA A 1 205 ? 18.766 -8.477 -17.231 1.00 91.44 205 ALA A C 1
ATOM 1533 O O . ALA A 1 205 ? 18.902 -9.171 -16.223 1.00 91.44 205 ALA A O 1
ATOM 1534 N N . ALA A 1 206 ? 19.791 -7.827 -17.792 1.00 92.31 206 ALA A N 1
ATOM 1535 C CA . ALA A 1 206 ? 21.147 -7.858 -17.258 1.00 92.31 206 ALA A CA 1
ATOM 1536 C C . ALA A 1 206 ? 21.232 -7.227 -15.863 1.00 92.31 206 ALA A C 1
ATOM 1538 O O . ALA A 1 206 ? 21.965 -7.729 -15.013 1.00 92.31 206 ALA A O 1
ATOM 1539 N N . TRP A 1 207 ? 20.484 -6.151 -15.602 1.00 91.12 207 TRP A N 1
ATOM 1540 C CA . TRP A 1 207 ? 20.426 -5.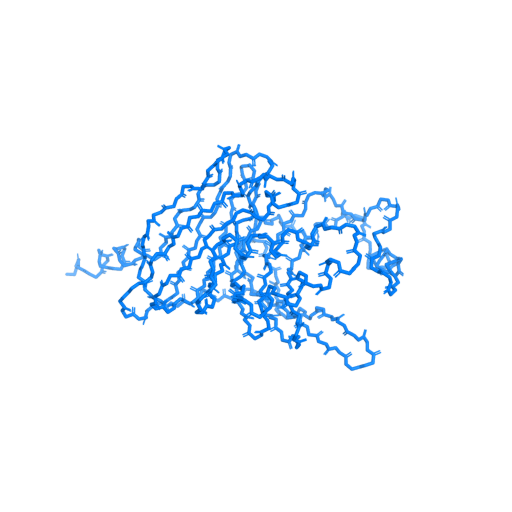530 -14.282 1.00 91.12 207 TRP A CA 1
ATOM 1541 C C . TRP A 1 207 ? 19.671 -6.394 -13.262 1.00 91.12 207 TRP A C 1
ATOM 1543 O O . TRP A 1 207 ? 20.192 -6.636 -12.176 1.00 91.12 207 TRP A O 1
ATOM 1553 N N . VAL A 1 208 ? 18.499 -6.935 -13.615 1.00 89.25 208 VAL A N 1
ATOM 1554 C CA . VAL A 1 208 ? 17.715 -7.825 -12.735 1.00 89.25 208 VAL A CA 1
ATOM 1555 C C . VAL A 1 208 ? 18.497 -9.095 -12.387 1.00 89.25 208 VAL A C 1
ATOM 1557 O O . VAL A 1 208 ? 18.465 -9.537 -11.241 1.00 89.25 208 VAL A O 1
ATOM 1560 N N . ALA A 1 209 ? 19.269 -9.650 -13.325 1.00 88.44 209 ALA A N 1
ATOM 1561 C CA . ALA A 1 209 ? 20.108 -10.823 -13.074 1.00 88.44 209 ALA A CA 1
ATOM 1562 C C . ALA A 1 209 ? 21.158 -10.607 -11.963 1.00 88.44 209 ALA A C 1
ATOM 1564 O O . ALA A 1 209 ? 21.611 -11.578 -11.359 1.00 88.44 209 ALA A O 1
ATOM 1565 N N . LYS A 1 210 ? 21.524 -9.353 -11.650 1.00 89.94 210 LYS A N 1
ATOM 1566 C CA . LYS A 1 210 ? 22.479 -9.027 -10.576 1.00 89.94 210 LYS A CA 1
ATOM 1567 C C . LYS A 1 210 ? 21.909 -9.233 -9.171 1.00 89.94 210 LYS A C 1
ATOM 1569 O O . LYS A 1 210 ? 22.692 -9.387 -8.241 1.00 89.94 210 LYS A O 1
ATOM 1574 N N . PHE A 1 211 ? 20.583 -9.273 -9.005 1.00 85.62 211 PHE A N 1
ATOM 1575 C CA . PHE A 1 211 ? 19.960 -9.530 -7.699 1.00 85.62 211 PHE A CA 1
ATOM 1576 C C . PHE A 1 211 ? 20.207 -10.950 -7.183 1.00 85.62 211 PHE A C 1
ATOM 1578 O O . PHE A 1 211 ? 20.094 -11.163 -5.976 1.00 85.62 211 PHE A O 1
ATOM 1585 N N . GLY A 1 212 ? 20.528 -11.912 -8.061 1.00 78.50 212 GLY A N 1
ATOM 1586 C CA . GLY A 1 212 ? 20.703 -13.323 -7.698 1.00 78.50 212 GLY A CA 1
ATOM 1587 C C . GLY A 1 212 ? 19.566 -13.867 -6.818 1.00 78.50 212 GLY A C 1
ATOM 1588 O O . GLY A 1 212 ? 18.425 -13.421 -6.921 1.00 78.50 212 GLY A O 1
ATOM 1589 N N . ASP A 1 213 ? 19.905 -14.783 -5.905 1.00 74.69 213 ASP A N 1
ATOM 1590 C CA . ASP A 1 213 ? 18.960 -15.368 -4.932 1.00 74.69 213 ASP A CA 1
ATOM 1591 C C . ASP A 1 213 ? 19.069 -14.749 -3.521 1.00 74.69 213 ASP A C 1
ATOM 1593 O O . ASP A 1 213 ? 18.330 -15.114 -2.610 1.00 74.69 213 ASP A O 1
ATOM 1597 N N . HIS A 1 214 ? 20.002 -13.815 -3.318 1.00 71.25 214 HIS A N 1
ATOM 1598 C CA . HIS A 1 214 ? 20.265 -13.155 -2.029 1.00 71.25 214 HIS A CA 1
ATOM 1599 C C . HIS A 1 214 ? 19.447 -11.876 -1.784 1.00 71.25 214 HIS A C 1
ATOM 1601 O O . HIS A 1 214 ? 19.415 -11.387 -0.658 1.00 71.25 214 HIS A O 1
ATOM 1607 N N . GLY A 1 215 ? 18.770 -11.338 -2.807 1.00 66.56 215 GLY A N 1
ATOM 1608 C CA . GLY A 1 215 ? 17.900 -10.163 -2.661 1.00 66.56 215 GLY A CA 1
ATOM 1609 C C . GLY A 1 215 ? 18.630 -8.850 -2.351 1.00 66.56 215 GLY A C 1
ATOM 1610 O O . GLY A 1 215 ? 17.988 -7.867 -1.981 1.00 66.56 215 GLY A O 1
ATOM 1611 N N . GLU A 1 216 ? 19.956 -8.815 -2.495 1.00 78.50 216 GLU A N 1
ATOM 1612 C CA . GLU A 1 216 ? 20.747 -7.599 -2.334 1.00 78.50 216 GLU A CA 1
ATOM 1613 C C . GLU A 1 216 ? 20.584 -6.684 -3.552 1.00 78.50 216 GLU A C 1
ATOM 1615 O O . GLU A 1 216 ? 20.582 -7.131 -4.702 1.00 78.50 216 GLU A O 1
ATOM 1620 N N . TRP A 1 217 ? 20.447 -5.381 -3.295 1.00 81.00 217 TRP A N 1
ATOM 1621 C CA . TRP A 1 217 ? 20.400 -4.389 -4.362 1.00 81.00 217 TRP A CA 1
ATOM 1622 C C . TRP A 1 217 ? 21.761 -4.303 -5.064 1.00 81.00 217 TRP A C 1
ATOM 1624 O O . TRP A 1 217 ? 22.779 -4.160 -4.381 1.00 81.00 217 TRP A O 1
ATOM 1634 N N . PRO A 1 218 ? 21.800 -4.321 -6.410 1.00 86.69 218 PRO A N 1
ATOM 1635 C CA . PRO A 1 218 ? 23.033 -4.086 -7.148 1.00 86.69 218 PRO A CA 1
ATOM 1636 C C . PRO A 1 218 ? 23.658 -2.735 -6.778 1.00 86.69 218 PRO A C 1
ATOM 1638 O O . PRO A 1 218 ? 22.950 -1.744 -6.605 1.00 86.69 218 PRO A O 1
ATOM 1641 N N . THR A 1 219 ? 24.990 -2.679 -6.692 1.00 86.88 219 THR A N 1
ATOM 1642 C CA . THR A 1 219 ? 25.724 -1.436 -6.381 1.00 86.88 219 THR A CA 1
ATOM 1643 C C . THR A 1 219 ? 25.830 -0.481 -7.567 1.00 86.88 219 THR A C 1
ATOM 1645 O O . THR A 1 219 ? 26.104 0.704 -7.380 1.00 86.88 219 THR A O 1
ATOM 1648 N N . ASP A 1 220 ? 25.654 -0.990 -8.787 1.00 87.38 220 ASP A N 1
ATOM 1649 C CA . ASP A 1 220 ? 25.641 -0.170 -9.995 1.00 87.38 220 ASP A CA 1
ATOM 1650 C C . ASP A 1 220 ? 24.361 0.678 -10.057 1.00 87.38 220 ASP A C 1
ATOM 1652 O O . ASP A 1 220 ? 23.309 0.225 -9.592 1.00 87.38 220 ASP A O 1
ATOM 1656 N N . PRO A 1 221 ? 24.406 1.870 -10.682 1.00 86.94 221 PRO A N 1
ATOM 1657 C CA . PRO A 1 221 ? 23.212 2.679 -10.889 1.00 86.94 221 PRO A CA 1
ATOM 1658 C C . PRO A 1 221 ? 22.096 1.864 -11.563 1.00 86.94 221 PRO A C 1
ATOM 1660 O O . PRO A 1 221 ? 22.366 1.162 -12.546 1.00 86.94 221 PRO A O 1
ATOM 1663 N N . PRO A 1 222 ? 20.853 1.926 -11.056 1.00 91.19 222 PRO A N 1
ATOM 1664 C CA . PRO A 1 222 ? 19.751 1.229 -11.691 1.00 91.19 222 PRO A CA 1
ATOM 1665 C C . PRO A 1 222 ? 19.382 1.892 -13.025 1.00 91.19 222 PRO A C 1
ATOM 1667 O O . PRO A 1 222 ? 19.595 3.096 -13.188 1.00 91.19 222 PRO A O 1
ATOM 1670 N N . PRO A 1 223 ? 18.773 1.151 -13.967 1.00 92.62 223 PRO A N 1
ATOM 1671 C CA . PRO A 1 223 ? 18.349 1.668 -15.268 1.00 92.62 223 PRO A CA 1
ATOM 1672 C C . PRO A 1 223 ? 17.048 2.493 -15.164 1.00 92.62 223 PRO A C 1
ATOM 1674 O O . PRO A 1 223 ? 16.150 2.375 -15.997 1.00 92.62 223 PRO A O 1
ATOM 1677 N N . PHE A 1 224 ? 16.901 3.289 -14.104 1.00 93.31 224 PHE A N 1
ATOM 1678 C CA . PHE A 1 224 ? 15.683 4.035 -13.797 1.00 93.31 224 PHE A CA 1
ATOM 1679 C C . PHE A 1 224 ? 15.851 5.515 -14.141 1.00 93.31 224 PHE A C 1
ATOM 1681 O O . PHE A 1 224 ? 16.895 6.103 -13.867 1.00 93.31 224 PHE A O 1
ATOM 1688 N N . ALA A 1 225 ? 14.813 6.125 -14.713 1.00 90.75 225 ALA A N 1
ATOM 1689 C CA . ALA A 1 225 ? 14.778 7.561 -14.988 1.00 90.75 225 ALA A CA 1
ATOM 1690 C C . ALA A 1 225 ? 14.680 8.382 -13.694 1.00 90.75 225 ALA A C 1
ATOM 1692 O O . ALA A 1 225 ? 15.285 9.446 -13.581 1.00 90.75 225 ALA A O 1
ATOM 1693 N N . ASP A 1 226 ? 13.932 7.862 -12.717 1.00 84.38 226 ASP A N 1
ATOM 1694 C CA . ASP A 1 226 ? 13.671 8.510 -11.439 1.00 84.38 226 ASP A CA 1
ATOM 1695 C C . ASP A 1 226 ? 14.186 7.638 -10.283 1.00 84.38 226 ASP A C 1
ATOM 1697 O O . ASP A 1 226 ? 13.903 6.436 -10.242 1.00 84.38 226 ASP A O 1
ATOM 1701 N N . PRO A 1 227 ? 14.897 8.217 -9.297 1.00 79.06 227 PRO A N 1
ATOM 1702 C CA . PRO A 1 227 ? 15.399 7.462 -8.148 1.00 79.06 227 PRO A CA 1
ATOM 1703 C C . PRO A 1 227 ? 14.290 7.078 -7.161 1.00 79.06 227 PRO A C 1
ATOM 1705 O O . PRO A 1 227 ? 14.461 6.180 -6.338 1.00 79.06 227 PRO A O 1
ATOM 1708 N N . GLU A 1 228 ? 13.159 7.778 -7.208 1.00 84.38 228 GLU A N 1
ATOM 1709 C CA . GLU A 1 228 ? 12.045 7.548 -6.305 1.00 84.38 228 GLU A CA 1
ATOM 1710 C C . GLU A 1 228 ? 10.931 6.778 -7.026 1.00 84.38 228 GLU A C 1
ATOM 1712 O O . GLU A 1 228 ? 10.331 7.325 -7.958 1.00 84.38 228 GLU A O 1
ATOM 1717 N N . PRO A 1 229 ? 10.579 5.563 -6.584 1.00 89.44 229 PRO A N 1
ATOM 1718 C CA . PRO A 1 229 ? 9.497 4.812 -7.202 1.00 89.44 229 PRO A CA 1
ATOM 1719 C C . PRO A 1 229 ? 8.120 5.419 -6.908 1.00 89.44 229 PRO A C 1
ATOM 1721 O O . PRO A 1 229 ? 7.951 6.277 -6.035 1.00 89.44 229 PRO A O 1
ATOM 1724 N N . ALA A 1 230 ? 7.121 4.923 -7.630 1.00 91.94 230 ALA A N 1
ATOM 1725 C CA . ALA A 1 230 ? 5.738 4.905 -7.172 1.00 91.94 230 ALA A CA 1
ATOM 1726 C C . ALA A 1 230 ? 5.335 3.451 -6.910 1.00 91.94 230 ALA A C 1
ATOM 1728 O O . ALA A 1 230 ? 6.044 2.519 -7.283 1.00 91.94 230 ALA A O 1
ATOM 1729 N N . GLY A 1 231 ? 4.184 3.210 -6.294 1.00 94.06 231 GLY A N 1
ATOM 1730 C CA . GLY A 1 231 ? 3.808 1.829 -6.043 1.00 94.06 231 GLY A CA 1
ATOM 1731 C C . GLY A 1 231 ? 2.567 1.638 -5.209 1.00 94.06 231 GLY A C 1
ATOM 1732 O O . GLY A 1 231 ? 1.917 2.584 -4.756 1.00 94.06 231 GLY A O 1
ATOM 1733 N N . LEU A 1 232 ? 2.254 0.363 -5.041 1.00 97.69 232 LEU A N 1
ATOM 1734 C CA . LEU A 1 232 ? 1.180 -0.151 -4.220 1.00 97.69 232 LEU A CA 1
ATOM 1735 C C . LEU A 1 232 ? 1.812 -0.852 -3.023 1.00 97.69 232 LEU A C 1
ATOM 1737 O O . LEU A 1 232 ? 2.744 -1.639 -3.173 1.00 97.69 232 LEU A O 1
ATOM 1741 N N . LEU A 1 233 ? 1.296 -0.547 -1.840 1.00 97.44 233 LEU A N 1
ATOM 1742 C CA . LEU A 1 233 ? 1.861 -1.021 -0.578 1.00 97.44 233 LEU A CA 1
ATOM 1743 C C . LEU A 1 233 ? 1.506 -2.486 -0.294 1.00 97.44 233 LEU A C 1
ATOM 1745 O O . LEU A 1 233 ? 0.622 -3.034 -0.963 1.00 97.44 233 LEU A O 1
ATOM 1749 N N . PRO A 1 234 ? 2.160 -3.117 0.702 1.00 97.25 234 PRO A N 1
ATOM 1750 C CA . PRO A 1 234 ? 1.977 -4.531 0.978 1.00 97.25 234 PRO A CA 1
ATOM 1751 C C . PRO A 1 234 ? 0.510 -4.964 1.129 1.00 97.25 234 PRO A C 1
ATOM 1753 O O . PRO A 1 234 ? -0.268 -4.336 1.849 1.00 97.25 234 PRO A O 1
ATOM 1756 N N . ILE A 1 235 ? 0.155 -6.079 0.490 1.00 98.38 235 ILE A N 1
ATOM 1757 C CA . ILE A 1 235 ? -1.116 -6.797 0.654 1.00 98.38 235 ILE A CA 1
ATOM 1758 C C . ILE A 1 235 ? -0.857 -8.224 1.149 1.00 98.38 235 ILE A C 1
ATOM 1760 O O . ILE A 1 235 ? 0.076 -8.892 0.694 1.00 98.38 235 ILE A O 1
ATOM 1764 N N . SER A 1 236 ? -1.691 -8.708 2.071 1.00 98.19 236 SER A N 1
ATOM 1765 C CA . SER A 1 236 ? -1.620 -10.088 2.570 1.00 98.19 236 SER A CA 1
ATOM 1766 C C . SER A 1 236 ? -1.967 -11.108 1.469 1.00 98.19 236 SER A C 1
ATOM 1768 O O . SER A 1 236 ? -2.631 -10.754 0.489 1.00 98.19 236 SER A O 1
ATOM 1770 N N . PRO A 1 237 ? -1.567 -12.385 1.623 1.00 97.50 237 PRO A N 1
ATOM 1771 C CA . PRO A 1 237 ? -2.022 -13.474 0.761 1.00 97.50 237 PRO A CA 1
ATOM 1772 C C . PRO A 1 237 ? -3.540 -13.472 0.535 1.00 97.50 237 PRO A C 1
ATOM 1774 O O . PRO A 1 237 ? -4.324 -13.274 1.466 1.00 97.50 237 PRO A O 1
ATOM 1777 N N . GLY A 1 238 ? -3.960 -13.687 -0.711 1.00 97.62 238 GLY A N 1
ATOM 1778 C CA . GLY A 1 238 ? -5.366 -13.723 -1.116 1.00 97.62 238 GLY A CA 1
ATOM 1779 C C . GLY A 1 238 ? -6.046 -12.353 -1.210 1.00 97.62 238 GLY A C 1
ATOM 1780 O O . GLY A 1 238 ? -7.220 -12.287 -1.572 1.00 97.62 238 GLY A O 1
ATOM 1781 N N . GLN A 1 239 ? -5.342 -11.261 -0.901 1.00 98.50 239 GLN A N 1
ATOM 1782 C CA . GLN A 1 239 ? -5.882 -9.909 -1.011 1.00 98.50 239 GLN A CA 1
ATOM 1783 C C . GLN A 1 239 ? -5.625 -9.303 -2.394 1.00 98.50 239 GLN A C 1
ATOM 1785 O O . GLN A 1 239 ? -4.798 -9.765 -3.187 1.00 98.50 239 GLN A O 1
ATOM 1790 N N . SER A 1 240 ? -6.353 -8.225 -2.677 1.00 98.50 240 SER A N 1
ATOM 1791 C CA . SER A 1 240 ? -6.089 -7.361 -3.822 1.00 98.50 240 SER A CA 1
ATOM 1792 C C . SER A 1 240 ? -6.387 -5.907 -3.485 1.00 98.50 240 SER A C 1
ATOM 1794 O O . SER A 1 240 ? -7.147 -5.618 -2.560 1.00 98.50 240 SER A O 1
ATOM 1796 N N . VAL A 1 241 ? -5.800 -4.997 -4.250 1.00 98.56 241 VAL A N 1
ATOM 1797 C CA . VAL A 1 241 ? -6.064 -3.559 -4.179 1.00 98.56 241 VAL A CA 1
ATOM 1798 C C . VAL A 1 241 ? -6.085 -3.000 -5.599 1.00 98.56 241 VAL A C 1
ATOM 1800 O O . VAL A 1 241 ? -5.382 -3.496 -6.477 1.00 98.56 241 VAL A O 1
ATOM 1803 N N . THR A 1 242 ? -6.923 -1.999 -5.855 1.00 98.56 242 THR A N 1
ATOM 1804 C CA . THR A 1 242 ? -6.916 -1.264 -7.129 1.00 98.56 242 THR A CA 1
ATOM 1805 C C . THR A 1 242 ? -6.455 0.151 -6.856 1.00 98.56 242 THR A C 1
ATOM 1807 O O . THR A 1 242 ? -7.056 0.817 -6.027 1.00 98.56 242 THR A O 1
ATOM 1810 N N . ALA A 1 243 ? -5.400 0.619 -7.507 1.00 98.19 243 ALA A N 1
ATOM 1811 C CA . ALA A 1 243 ? -4.818 1.924 -7.228 1.00 98.19 243 ALA A CA 1
ATOM 1812 C C . ALA A 1 243 ? -4.523 2.699 -8.504 1.00 98.19 243 ALA A C 1
ATOM 1814 O O . ALA A 1 243 ? -4.224 2.113 -9.537 1.00 98.19 243 ALA A O 1
ATOM 1815 N N . THR A 1 244 ? -4.560 4.022 -8.407 1.00 97.94 244 THR A N 1
ATOM 1816 C CA . THR A 1 244 ? -3.971 4.916 -9.405 1.00 97.94 244 THR A CA 1
ATOM 1817 C C . THR A 1 244 ? -2.747 5.556 -8.754 1.00 97.94 244 THR A C 1
ATOM 1819 O O . THR A 1 244 ? -2.885 6.606 -8.115 1.00 97.94 244 THR A O 1
ATOM 1822 N N . PRO A 1 245 ? -1.573 4.896 -8.798 1.00 96.44 245 PRO A N 1
ATOM 1823 C CA . PRO A 1 245 ? -0.326 5.511 -8.357 1.00 96.44 245 PRO A CA 1
ATOM 1824 C C . PRO A 1 245 ? 0.028 6.706 -9.263 1.00 96.44 245 PRO A C 1
ATOM 1826 O O . PRO A 1 245 ? -0.385 6.727 -10.428 1.00 96.44 245 PRO A O 1
ATOM 1829 N N . PRO A 1 246 ? 0.788 7.696 -8.763 1.00 94.62 246 PRO A N 1
ATOM 1830 C CA . PRO A 1 246 ? 1.186 8.874 -9.530 1.00 94.62 246 PRO A CA 1
ATOM 1831 C C . PRO A 1 246 ? 2.290 8.541 -10.547 1.00 94.62 246 PRO A C 1
ATOM 1833 O O . PRO A 1 246 ? 3.440 8.942 -10.404 1.00 94.62 246 PRO A O 1
ATOM 1836 N N . LEU A 1 247 ? 1.945 7.758 -11.567 1.00 91.81 247 LEU A N 1
ATOM 1837 C CA . LEU A 1 247 ? 2.851 7.382 -12.649 1.00 91.81 247 LEU A CA 1
ATOM 1838 C C . LEU A 1 247 ? 2.830 8.425 -13.764 1.00 91.81 247 LEU A C 1
ATOM 1840 O O . LEU A 1 247 ? 1.781 8.989 -14.088 1.00 91.81 247 LEU A O 1
ATOM 1844 N N . HIS A 1 248 ? 3.976 8.598 -14.413 1.00 89.75 248 HIS A N 1
ATOM 1845 C CA . HIS A 1 248 ? 4.081 9.302 -15.685 1.00 89.75 248 HIS A CA 1
ATOM 1846 C C . HIS A 1 248 ? 3.981 8.309 -16.855 1.00 89.75 248 HIS A C 1
ATOM 1848 O O . HIS A 1 248 ? 4.320 7.136 -16.691 1.00 89.75 248 HIS A O 1
ATOM 1854 N N . PRO A 1 249 ? 3.496 8.733 -18.037 1.00 90.56 249 PRO A N 1
ATOM 1855 C CA . PRO A 1 249 ? 3.567 7.907 -19.237 1.00 90.56 249 PRO A CA 1
ATOM 1856 C C . PRO A 1 249 ? 5.016 7.518 -19.544 1.00 90.56 249 PRO A C 1
ATOM 1858 O O . PRO A 1 249 ? 5.897 8.375 -19.527 1.00 90.56 249 PRO A O 1
ATOM 1861 N N . GLY A 1 250 ? 5.254 6.246 -19.852 1.00 87.75 250 GLY A N 1
ATOM 1862 C CA . GLY A 1 250 ? 6.602 5.736 -20.070 1.00 87.75 250 GLY A CA 1
ATOM 1863 C 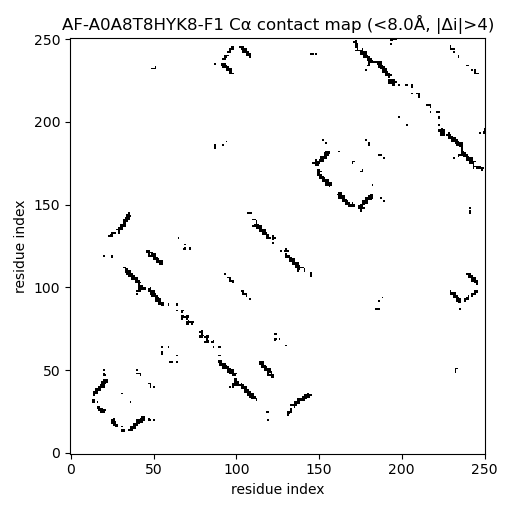C . GLY A 1 250 ? 6.670 4.220 -19.959 1.00 87.75 250 GLY A C 1
ATOM 1864 O O . GLY A 1 250 ? 5.644 3.539 -20.042 1.00 87.75 250 GLY A O 1
ATOM 1865 N N . ARG A 1 251 ? 7.896 3.725 -19.803 1.00 85.94 251 ARG A N 1
ATOM 1866 C CA . ARG A 1 251 ? 8.203 2.323 -19.527 1.00 85.94 251 ARG A CA 1
ATOM 1867 C C . ARG A 1 251 ? 8.620 2.153 -18.081 1.00 85.94 251 ARG A C 1
ATOM 1869 O O . ARG A 1 251 ? 9.235 3.106 -17.558 1.00 85.94 251 ARG A O 1
#

Organism: NCBI:txid173560

Secondary structure (DSSP, 8-state):
--SHHHHHHHHHHTTEEEEEEETTEEE--SEEEEEEEEEEEEES-TT--EEEEEEEPTT--HHHHHHHHHGGG-S-HHHHHHHHHHHHHHEEEEEEEE-BBTB-EEEEEEE-SEEEEEEETHHHHTT-SS--EEEEEEEEEEE--PPPPSEEEEEEEETTTEEEEEEEE---TTS-EEEEE--TT--EEEEE-PBPTT--HHHHHHHHGGGTTTTPPPSSPPSBS-SS-EEEEEE-TT-EEEEE--PPS--

Sequence (251 aa):
MSAATSAEEDVAHWRTVPVRSIPGDLIVQPSVRAGAVTFQVSTTDARSGWVGLVKLHRGVTWESFRDNYRKLASTDPAAILDGSRRVQDDVTLLGGVQTKVGQPGTFVQSLAPGEYVLFDHMDFRYGVAQPRHKVLTVSGLQFGVVPAAAGTLTAKDVSGEGPRFVVTGTPTAGQPLKFVNTMAGQANEAILFSLAPEVTDADLAAWVAKFGDHGEWPTDPPPFADPEPAGLLPISPGQSVTATPPLHPGR